Protein AF-A0A4Q3WH49-F1 (afdb_monomer)

Radius of gyration: 26.75 Å; Cα contacts (8 Å, |Δi|>4): 733; chains: 1; bounding box: 96×82×89 Å

Nearest PDB structures (foldseek):
  6w8t-assembly1_A  TM=7.380E-01  e=8.528E-05  Arabidopsis thaliana
  8a53-assembly4_D  TM=7.454E-01  e=1.310E-04  Arabidopsis thaliana
  8a53-assembly3_C  TM=5.610E-01  e=3.399E-05  Arabidopsis thaliana
  8a53-assembly1_A  TM=5.285E-01  e=1.532E-05  Arabidopsis thaliana
  8a53-assembly2_B  TM=5.540E-01  e=3.197E-05  Arabidopsis thaliana

Structure (mmCIF, N/CA/C/O backbone):
data_AF-A0A4Q3WH49-F1
#
_entry.id   AF-A0A4Q3WH49-F1
#
loop_
_atom_site.group_PDB
_atom_site.id
_atom_site.type_symbol
_atom_site.label_atom_id
_atom_site.label_alt_id
_atom_site.label_comp_id
_atom_site.label_asym_id
_atom_site.label_entity_id
_atom_site.label_seq_id
_atom_site.pdbx_PDB_ins_code
_atom_site.Cartn_x
_atom_site.Cartn_y
_atom_site.Cartn_z
_atom_site.occupancy
_atom_site.B_iso_or_equiv
_atom_site.auth_seq_id
_atom_site.auth_comp_id
_atom_site.auth_asym_id
_atom_site.auth_atom_id
_atom_site.pdbx_PDB_model_num
ATOM 1 N N . MET A 1 1 ? -63.422 -54.162 -54.994 1.00 37.25 1 MET A N 1
ATOM 2 C CA . MET A 1 1 ? -62.082 -54.733 -55.246 1.00 37.25 1 MET A CA 1
ATOM 3 C C . MET A 1 1 ? -61.054 -53.820 -54.599 1.00 37.25 1 MET A C 1
ATOM 5 O O . MET A 1 1 ? -60.906 -52.691 -55.039 1.00 37.25 1 MET A O 1
ATOM 9 N N . ARG A 1 2 ? -60.461 -54.251 -53.479 1.00 31.48 2 ARG A N 1
ATOM 10 C CA . ARG A 1 2 ? -59.444 -53.493 -52.734 1.00 31.48 2 ARG A CA 1
ATOM 11 C C . ARG A 1 2 ? -58.084 -53.703 -53.398 1.00 31.48 2 ARG A C 1
ATOM 13 O O . ARG A 1 2 ? -57.677 -54.850 -53.544 1.00 31.48 2 ARG A O 1
ATOM 20 N N . PHE A 1 3 ? -57.390 -52.617 -53.722 1.00 30.56 3 PHE A N 1
ATOM 21 C CA . PHE A 1 3 ? -55.946 -52.615 -53.936 1.00 30.56 3 PHE A CA 1
ATOM 22 C C . PHE A 1 3 ? -55.282 -51.774 -52.846 1.00 30.56 3 PHE A C 1
ATOM 24 O O . PHE A 1 3 ? -55.768 -50.711 -52.467 1.00 30.56 3 PHE A O 1
ATOM 31 N N . ILE A 1 4 ? -54.212 -52.346 -52.310 1.00 36.81 4 ILE A N 1
ATOM 32 C CA . ILE A 1 4 ? -53.360 -51.862 -51.230 1.00 36.81 4 ILE A CA 1
ATOM 33 C C . ILE A 1 4 ? -52.349 -50.877 -51.822 1.00 36.81 4 ILE A C 1
ATOM 35 O O . ILE A 1 4 ? -51.728 -51.201 -52.829 1.00 36.81 4 ILE A O 1
ATOM 39 N N . TYR A 1 5 ? -52.123 -49.739 -51.164 1.00 32.53 5 TYR A N 1
ATOM 40 C CA . TYR A 1 5 ? -50.865 -48.998 -51.272 1.00 32.53 5 TYR A CA 1
ATOM 41 C C . TYR A 1 5 ? -50.427 -48.534 -49.879 1.00 32.53 5 TYR A C 1
ATOM 43 O O . TYR A 1 5 ? -51.139 -47.799 -49.196 1.00 32.53 5 TYR A O 1
ATOM 51 N N . LEU A 1 6 ? -49.261 -49.035 -49.464 1.00 34.38 6 LEU A N 1
ATOM 52 C CA . LEU A 1 6 ? -48.468 -48.562 -48.333 1.00 34.38 6 LEU A CA 1
ATOM 53 C C . LEU A 1 6 ? -47.810 -47.230 -48.716 1.00 34.38 6 LEU A C 1
ATOM 55 O O . LEU A 1 6 ? -47.136 -47.167 -49.743 1.00 34.38 6 LEU A O 1
ATOM 59 N N . SER A 1 7 ? -47.908 -46.229 -47.842 1.00 35.38 7 SER A N 1
ATOM 60 C CA . SER A 1 7 ? -47.072 -45.026 -47.887 1.00 35.38 7 SER A CA 1
ATOM 61 C C . SER A 1 7 ? -46.520 -44.751 -46.490 1.00 35.38 7 SER A C 1
ATOM 63 O O . SER A 1 7 ? -47.275 -44.563 -45.538 1.00 35.38 7 SER A O 1
ATOM 65 N N . CYS A 1 8 ? -45.192 -44.786 -46.381 1.00 32.53 8 CYS A N 1
ATOM 66 C CA . CYS A 1 8 ? -44.411 -44.568 -45.168 1.00 32.53 8 CYS A CA 1
ATOM 67 C C . CYS A 1 8 ? -44.597 -43.155 -44.594 1.00 32.53 8 CYS A C 1
ATOM 69 O O . CYS A 1 8 ? -44.425 -42.165 -45.303 1.00 32.53 8 CYS A O 1
ATOM 71 N N . LEU A 1 9 ? -44.858 -43.074 -43.286 1.00 34.34 9 LEU A N 1
ATOM 72 C CA . LEU A 1 9 ? -44.734 -41.855 -42.489 1.00 34.34 9 LEU A CA 1
ATOM 73 C C . LEU A 1 9 ? -43.268 -41.685 -42.058 1.00 34.34 9 LEU A C 1
ATOM 75 O O . LEU A 1 9 ? -42.746 -42.491 -41.289 1.00 34.34 9 LEU A O 1
ATOM 79 N N . SER A 1 10 ? -42.611 -40.625 -42.519 1.00 36.16 10 SER A N 1
ATOM 80 C CA . SER A 1 10 ? -41.333 -40.158 -41.978 1.00 36.16 10 SER A CA 1
ATOM 81 C C . SER A 1 10 ? -41.588 -39.202 -40.807 1.00 36.16 10 SER A C 1
ATOM 83 O O . SER A 1 10 ? -42.071 -38.089 -41.016 1.00 36.16 10 SER A O 1
ATOM 85 N N . LEU A 1 11 ? -41.257 -39.623 -39.581 1.00 35.38 11 LEU A N 1
ATOM 86 C CA . LEU A 1 11 ? -41.148 -38.731 -38.422 1.00 35.38 11 LEU A CA 1
ATOM 87 C C . LEU A 1 11 ? -39.862 -37.900 -38.538 1.00 35.38 11 LEU A C 1
ATOM 89 O O . LEU A 1 11 ? -38.762 -38.425 -38.383 1.00 35.38 11 LEU A O 1
ATOM 93 N N . SER A 1 12 ? -39.997 -36.593 -38.751 1.00 38.34 12 SER A N 1
ATOM 94 C CA . SER A 1 12 ? -38.924 -35.625 -38.521 1.00 38.34 12 SER A CA 1
ATOM 95 C C . SER A 1 12 ? -38.960 -35.169 -37.059 1.00 38.34 12 SER A C 1
ATOM 97 O O . SER A 1 12 ? -39.775 -34.326 -36.682 1.00 38.34 12 SER A O 1
ATOM 99 N N . LEU A 1 13 ? -38.085 -35.735 -36.226 1.00 39.56 13 LEU A N 1
ATOM 100 C CA . LEU A 1 13 ? -37.791 -35.221 -34.888 1.00 39.56 13 LEU A CA 1
ATOM 101 C C . LEU A 1 13 ? -36.965 -33.936 -35.033 1.00 39.56 13 LEU A C 1
ATOM 103 O O . LEU A 1 13 ? -35.789 -33.978 -35.384 1.00 39.56 13 LEU A O 1
ATOM 107 N N . GLY A 1 14 ? -37.597 -32.789 -34.790 1.00 38.16 14 GLY A N 1
ATOM 108 C CA . GLY A 1 14 ? -36.912 -31.504 -34.705 1.00 38.16 14 GLY A CA 1
ATOM 109 C C . GLY A 1 14 ? -36.043 -31.444 -33.452 1.00 38.16 14 GLY A C 1
ATOM 110 O O . GLY A 1 14 ? -36.550 -31.319 -32.340 1.00 38.16 14 GLY A O 1
ATOM 111 N N . THR A 1 15 ? -34.725 -31.514 -33.622 1.00 43.44 15 THR A N 1
ATOM 112 C CA . THR A 1 15 ? -33.753 -31.208 -32.570 1.00 43.44 15 THR A CA 1
ATOM 113 C C . THR A 1 15 ? -33.652 -29.692 -32.409 1.00 43.44 15 THR A C 1
ATOM 115 O O . THR A 1 15 ? -32.844 -29.034 -33.065 1.00 43.44 15 THR A O 1
ATOM 118 N N . GLY A 1 16 ? -34.496 -29.121 -31.551 1.00 40.31 16 GLY A N 1
ATOM 119 C CA . GLY A 1 16 ? -34.333 -27.752 -31.071 1.00 40.31 16 GLY A CA 1
ATOM 120 C C . GLY A 1 16 ? -33.136 -27.675 -30.127 1.00 40.31 16 GLY A C 1
ATOM 121 O O . GLY A 1 16 ? -33.258 -27.975 -28.942 1.00 40.31 16 GLY A O 1
ATOM 122 N N . ALA A 1 17 ? -31.970 -27.299 -30.648 1.00 41.62 17 ALA A N 1
ATOM 123 C CA . ALA A 1 17 ? -30.814 -26.965 -29.830 1.00 41.62 17 ALA A CA 1
ATOM 124 C C . ALA A 1 17 ? -31.077 -25.627 -29.118 1.00 41.62 17 ALA A C 1
ATOM 126 O O . ALA A 1 17 ? -30.909 -24.555 -29.697 1.00 41.62 17 ALA A O 1
ATOM 127 N N . TYR A 1 18 ? -31.502 -25.686 -27.855 1.00 44.75 18 TYR A N 1
ATOM 128 C CA . TYR A 1 18 ? -31.435 -24.544 -26.948 1.00 44.75 18 TYR A CA 1
ATOM 129 C C . TYR A 1 18 ? -29.959 -24.256 -26.657 1.00 44.75 18 TYR A C 1
ATOM 131 O O . TYR A 1 18 ? -29.352 -24.864 -25.778 1.00 44.75 18 TYR A O 1
ATOM 139 N N . ALA A 1 19 ? -29.366 -23.332 -27.410 1.00 44.91 19 ALA A N 1
ATOM 140 C CA . ALA A 1 19 ? -28.103 -22.728 -27.022 1.00 44.91 19 ALA A CA 1
ATOM 141 C C . ALA A 1 19 ? -28.351 -21.915 -25.742 1.00 44.91 19 ALA A C 1
ATOM 143 O O . ALA A 1 19 ? -28.956 -20.843 -25.781 1.00 44.91 19 ALA A O 1
ATOM 144 N N . GLN A 1 20 ? -27.915 -22.437 -24.593 1.00 42.25 20 GLN A N 1
ATOM 145 C CA . GLN A 1 20 ? -27.771 -21.636 -23.382 1.00 42.25 20 GLN A CA 1
ATOM 146 C C . GLN A 1 20 ? -26.748 -20.543 -23.678 1.00 42.25 20 GLN A C 1
ATOM 148 O O . GLN A 1 20 ? -25.542 -20.777 -23.701 1.00 42.25 20 GLN A O 1
ATOM 153 N N . GLN A 1 21 ? -27.247 -19.338 -23.935 1.00 41.22 21 GLN A N 1
ATOM 154 C CA . GLN A 1 21 ? -26.439 -18.136 -23.984 1.00 41.22 21 GLN A CA 1
ATOM 155 C C . GLN A 1 21 ? -25.942 -17.879 -22.559 1.00 41.22 21 GLN A C 1
ATOM 157 O O . GLN A 1 21 ? -26.623 -17.260 -21.743 1.00 41.22 21 GLN A O 1
ATOM 162 N N . THR A 1 22 ? -24.779 -18.434 -22.222 1.00 46.53 22 THR A N 1
ATOM 163 C CA . THR A 1 22 ? -24.086 -18.121 -20.975 1.00 46.53 22 THR A CA 1
ATOM 164 C C . THR A 1 22 ? -23.782 -16.629 -21.004 1.00 46.53 22 THR A C 1
ATOM 166 O O . THR A 1 22 ? -22.946 -16.184 -21.795 1.00 46.53 22 THR A O 1
ATOM 169 N N . ALA A 1 23 ? -24.506 -15.844 -20.205 1.00 50.69 23 ALA A N 1
ATOM 170 C CA . ALA A 1 23 ? -24.216 -14.430 -20.030 1.00 50.69 23 ALA A CA 1
ATOM 171 C C . ALA A 1 23 ? -22.729 -14.286 -19.683 1.00 50.69 23 ALA A C 1
ATOM 173 O O . ALA A 1 23 ? -22.233 -14.975 -18.788 1.00 50.69 23 ALA A O 1
ATOM 174 N N . ALA A 1 24 ? -22.013 -13.435 -20.421 1.00 53.88 24 ALA A N 1
ATOM 175 C CA . ALA A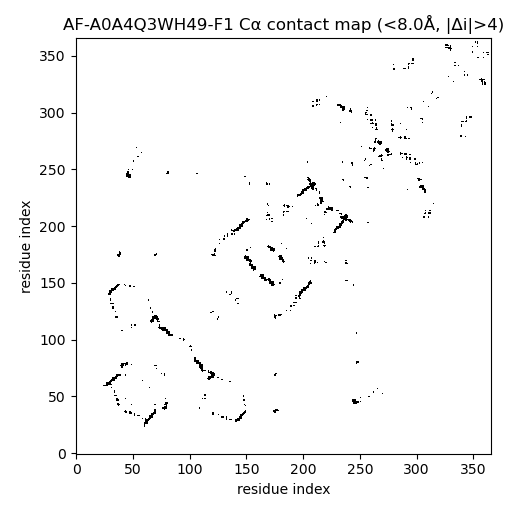 1 24 ? -20.614 -13.160 -20.129 1.00 53.88 24 ALA A CA 1
ATOM 176 C C . ALA A 1 24 ? -20.485 -12.747 -18.650 1.00 53.88 24 ALA A C 1
ATOM 178 O O . ALA A 1 24 ? -21.341 -11.998 -18.163 1.00 53.88 24 ALA A O 1
ATOM 179 N N . PRO A 1 25 ? -19.464 -13.233 -17.921 1.00 57.03 25 PRO A N 1
ATOM 180 C CA . PRO A 1 25 ? -19.312 -12.920 -16.508 1.00 57.03 25 PRO A CA 1
ATOM 181 C C . PRO A 1 25 ? -19.301 -11.400 -16.324 1.00 57.03 25 PRO A C 1
ATOM 183 O O . PRO A 1 25 ? -18.527 -10.683 -16.963 1.00 57.03 25 PRO A O 1
ATOM 186 N N . LYS A 1 26 ? -20.214 -10.901 -15.484 1.00 68.06 26 LYS A N 1
ATOM 187 C CA . LYS A 1 26 ? -20.348 -9.469 -15.211 1.00 68.06 26 LYS A CA 1
ATOM 188 C C . LYS A 1 26 ? -19.049 -8.983 -14.576 1.00 68.06 26 LYS A C 1
ATOM 190 O O . LYS A 1 26 ? -18.684 -9.447 -13.499 1.00 68.06 26 LYS A O 1
ATOM 195 N N . LYS A 1 27 ? -18.364 -8.054 -15.246 1.00 79.25 27 LYS A N 1
ATOM 196 C CA . LYS A 1 27 ? -17.137 -7.455 -14.717 1.00 79.25 27 LYS A CA 1
ATOM 197 C C . LYS A 1 27 ? -17.404 -6.766 -13.376 1.00 79.25 27 LYS A C 1
ATOM 199 O O . LYS A 1 27 ? -18.438 -6.112 -13.209 1.00 79.25 27 LYS A O 1
ATOM 204 N N . LEU A 1 28 ? -16.467 -6.890 -12.441 1.00 83.31 28 LEU A N 1
ATOM 205 C CA . LEU A 1 28 ? -16.486 -6.146 -11.184 1.00 83.31 28 LEU A CA 1
ATOM 206 C C . LEU A 1 28 ? -16.233 -4.658 -11.487 1.00 83.31 28 LEU A C 1
ATOM 208 O O . LEU A 1 28 ? -15.253 -4.363 -12.171 1.00 83.31 28 LEU A O 1
ATOM 212 N N . PRO A 1 29 ? -17.072 -3.720 -11.000 1.00 89.88 29 PRO A N 1
ATOM 213 C CA . PRO A 1 29 ? -16.969 -2.290 -11.301 1.00 89.88 29 PRO A CA 1
ATOM 214 C C . PRO A 1 29 ? -15.819 -1.625 -10.524 1.00 89.88 29 PRO A C 1
ATOM 216 O O . PRO A 1 29 ? -16.035 -0.798 -9.637 1.00 89.88 29 PRO A O 1
ATOM 219 N N . LEU A 1 30 ? -14.596 -2.038 -10.842 1.00 95.75 30 LEU A N 1
ATOM 220 C CA . LEU A 1 30 ? -13.338 -1.598 -10.253 1.00 95.75 30 LEU A CA 1
ATOM 221 C C . LEU A 1 30 ? -12.335 -1.353 -11.383 1.00 95.75 30 LEU A C 1
ATOM 223 O O . LEU A 1 30 ? -12.249 -2.140 -12.324 1.00 95.75 30 LEU A O 1
ATOM 227 N N . ASN A 1 31 ? -11.569 -0.277 -11.284 1.00 97.81 31 ASN A N 1
ATOM 228 C CA . ASN A 1 31 ? -10.396 -0.044 -12.116 1.00 97.81 31 ASN A CA 1
ATOM 229 C C . ASN A 1 31 ? -9.141 -0.273 -11.274 1.00 97.81 31 ASN A C 1
ATOM 231 O O . ASN A 1 31 ? -9.132 0.029 -10.081 1.00 97.81 31 ASN A O 1
ATOM 235 N N . THR A 1 32 ? -8.081 -0.830 -11.849 1.00 98.38 32 THR A N 1
ATOM 236 C CA . THR A 1 32 ? -6.880 -1.167 -11.075 1.00 98.38 32 THR A CA 1
ATOM 237 C C . THR A 1 32 ? -5.600 -0.779 -11.796 1.00 98.38 32 THR A C 1
ATOM 239 O O . THR A 1 32 ? -5.408 -1.104 -12.967 1.00 98.38 32 THR A O 1
ATOM 242 N N . LEU A 1 33 ? -4.691 -0.135 -11.071 1.00 98.81 33 LEU A N 1
ATOM 243 C CA . LEU A 1 33 ? -3.297 0.012 -11.467 1.00 98.81 33 LEU A CA 1
ATOM 244 C C . LEU A 1 33 ? -2.416 -0.702 -10.441 1.00 98.81 33 LEU A C 1
ATOM 246 O O . LEU A 1 33 ? -2.446 -0.362 -9.260 1.00 98.81 33 LEU A O 1
ATOM 250 N N . ILE A 1 34 ? -1.651 -1.690 -10.900 1.00 98.81 34 ILE A N 1
ATOM 251 C CA . ILE A 1 34 ? -0.623 -2.374 -10.112 1.00 98.81 34 ILE A CA 1
ATOM 252 C C . ILE A 1 34 ? 0.729 -1.802 -10.534 1.00 98.81 34 ILE A C 1
ATOM 254 O O . ILE A 1 34 ? 1.094 -1.901 -11.702 1.00 98.81 34 ILE A O 1
ATOM 258 N N . VAL A 1 35 ? 1.467 -1.217 -9.598 1.00 98.81 35 VAL A N 1
ATOM 259 C CA . VAL A 1 35 ? 2.849 -0.769 -9.785 1.00 98.81 35 VAL A CA 1
ATOM 260 C C . VAL A 1 35 ? 3.747 -1.667 -8.950 1.00 98.81 35 VAL A C 1
ATOM 262 O O . VAL A 1 35 ? 3.593 -1.765 -7.730 1.00 98.81 35 VAL A O 1
ATOM 265 N N . SER A 1 36 ? 4.660 -2.372 -9.605 1.00 98.12 36 SER A N 1
ATOM 266 C CA . SER A 1 36 ? 5.488 -3.363 -8.938 1.00 98.12 36 SER A CA 1
ATOM 267 C C . SER A 1 36 ? 6.897 -3.430 -9.508 1.00 98.12 36 SER A C 1
ATOM 269 O O . SER A 1 36 ? 7.134 -3.179 -10.687 1.00 98.12 36 SER A O 1
ATOM 271 N N . GLY A 1 37 ? 7.846 -3.788 -8.656 1.00 96.88 37 GLY A N 1
ATOM 272 C CA . GLY A 1 37 ? 9.220 -4.060 -9.044 1.00 96.88 37 GLY A CA 1
ATOM 273 C C . GLY A 1 37 ? 10.231 -3.393 -8.124 1.00 96.88 37 GLY A C 1
ATOM 274 O O . GLY A 1 37 ? 9.895 -2.583 -7.262 1.00 96.88 37 GLY A O 1
ATOM 275 N N . GLY A 1 38 ? 11.487 -3.778 -8.308 1.00 95.56 38 GLY A N 1
ATOM 276 C CA . GLY A 1 38 ? 12.637 -3.126 -7.694 1.00 95.56 38 GLY A CA 1
ATOM 277 C C . GLY A 1 38 ? 13.282 -2.061 -8.576 1.00 95.56 38 GLY A C 1
ATOM 278 O O . GLY A 1 38 ? 12.963 -1.968 -9.758 1.00 95.56 38 GLY A O 1
ATOM 279 N N . PRO A 1 39 ? 14.250 -1.298 -8.043 1.00 97.19 39 PRO A N 1
ATOM 280 C CA . PRO A 1 39 ? 14.985 -0.310 -8.827 1.00 97.19 39 PRO A CA 1
ATOM 281 C C . PRO A 1 39 ? 15.913 -0.912 -9.891 1.00 97.19 39 PRO A C 1
ATOM 283 O O . PRO A 1 39 ? 16.200 -0.268 -10.898 1.00 97.19 39 PRO A O 1
ATOM 286 N N . ASN A 1 40 ? 16.356 -2.154 -9.705 1.00 97.12 40 ASN A N 1
ATOM 287 C CA . ASN A 1 40 ? 17.236 -2.888 -10.613 1.00 97.12 40 ASN A CA 1
ATOM 288 C C . ASN A 1 40 ? 17.113 -4.406 -10.338 1.00 97.12 40 ASN A C 1
ATOM 290 O O . ASN A 1 40 ? 16.458 -4.777 -9.358 1.00 97.12 40 ASN A O 1
ATOM 294 N N . PRO A 1 41 ? 17.716 -5.300 -11.154 1.00 95.81 41 PRO A N 1
ATOM 295 C CA . PRO A 1 41 ? 17.547 -6.745 -10.987 1.00 95.81 41 PRO A CA 1
ATOM 296 C C . PRO A 1 41 ? 17.885 -7.272 -9.588 1.00 95.81 41 PRO A C 1
ATOM 298 O O . PRO A 1 41 ? 17.161 -8.112 -9.059 1.00 95.81 41 PRO A O 1
ATOM 301 N N . THR A 1 42 ? 18.945 -6.757 -8.955 1.00 92.69 42 THR A N 1
ATOM 302 C CA . THR A 1 42 ? 19.377 -7.175 -7.609 1.00 92.69 42 THR A CA 1
ATOM 303 C C . THR A 1 42 ? 18.276 -6.956 -6.576 1.00 92.69 42 THR A C 1
ATOM 305 O O . THR A 1 42 ? 18.004 -7.834 -5.754 1.00 92.69 42 THR A O 1
ATOM 308 N N . TYR A 1 43 ? 17.593 -5.816 -6.667 1.00 93.88 43 TYR A N 1
ATOM 309 C CA . TYR A 1 43 ? 16.522 -5.423 -5.757 1.00 93.88 43 TYR A CA 1
ATOM 310 C C . TYR A 1 43 ? 15.121 -5.701 -6.309 1.00 93.88 43 TYR A C 1
ATOM 312 O O . TYR A 1 43 ? 14.150 -5.173 -5.789 1.00 93.88 43 TYR A O 1
ATOM 320 N N . ASN A 1 44 ? 14.975 -6.519 -7.347 1.00 96.56 44 ASN A N 1
ATOM 321 C CA . ASN A 1 44 ? 13.670 -6.911 -7.871 1.00 96.56 44 ASN A CA 1
ATOM 322 C C . ASN A 1 44 ? 13.383 -8.368 -7.492 1.00 96.56 44 ASN A C 1
ATOM 324 O O . ASN A 1 44 ? 13.442 -9.274 -8.321 1.00 96.56 44 ASN A O 1
ATOM 328 N N . GLN A 1 45 ? 13.159 -8.603 -6.200 1.00 94.75 45 GLN A N 1
ATOM 329 C CA . GLN A 1 45 ? 13.082 -9.949 -5.644 1.00 94.75 45 GLN A CA 1
ATOM 330 C C . GLN A 1 45 ? 11.801 -10.697 -6.023 1.00 94.75 45 GLN A C 1
ATOM 332 O O . GLN A 1 45 ? 10.752 -10.105 -6.283 1.00 94.75 45 GLN A O 1
ATOM 337 N N . TYR A 1 46 ? 11.876 -12.030 -5.969 1.00 93.88 46 TYR A N 1
ATOM 338 C CA . TYR A 1 46 ? 10.747 -12.933 -6.199 1.00 93.88 46 TYR A CA 1
ATOM 339 C C . TYR A 1 46 ? 9.474 -12.534 -5.428 1.00 93.88 46 TYR A C 1
ATOM 341 O O . TYR A 1 46 ? 8.390 -12.543 -6.016 1.00 93.88 46 TYR A O 1
ATOM 349 N N . ALA A 1 47 ? 9.578 -12.160 -4.147 1.00 91.50 47 ALA A N 1
ATOM 350 C CA . ALA A 1 47 ? 8.413 -11.797 -3.335 1.00 91.50 47 ALA A CA 1
ATOM 351 C C . ALA A 1 47 ? 7.630 -10.596 -3.901 1.00 91.50 47 ALA A C 1
ATOM 353 O O . ALA A 1 47 ? 6.398 -10.596 -3.874 1.00 91.50 47 ALA A O 1
ATOM 354 N N . ILE A 1 48 ? 8.322 -9.625 -4.509 1.00 95.25 48 ILE A N 1
ATOM 355 C CA . ILE A 1 48 ? 7.702 -8.454 -5.148 1.00 95.25 48 ILE A CA 1
ATOM 356 C C . ILE A 1 48 ? 6.849 -8.889 -6.347 1.00 95.25 48 ILE A C 1
ATOM 358 O O . ILE A 1 48 ? 5.684 -8.500 -6.462 1.00 95.25 48 ILE A O 1
ATOM 362 N N . GLU A 1 49 ? 7.390 -9.751 -7.215 1.00 96.56 49 GLU A N 1
ATOM 363 C CA . GLU A 1 49 ? 6.620 -10.315 -8.329 1.00 96.56 49 GLU A CA 1
ATOM 364 C C . GLU A 1 49 ? 5.457 -11.181 -7.822 1.00 96.56 49 GLU A C 1
ATOM 366 O O . GLU A 1 49 ? 4.356 -11.133 -8.372 1.00 96.56 49 GLU A O 1
ATOM 371 N N . SER A 1 50 ? 5.679 -11.957 -6.760 1.00 94.56 50 SER A N 1
ATOM 372 C CA . SER A 1 50 ? 4.643 -12.794 -6.156 1.00 94.56 50 SER A CA 1
ATOM 373 C C . SER A 1 50 ? 3.462 -11.965 -5.650 1.00 94.56 50 SER A C 1
ATOM 375 O O . SER A 1 50 ? 2.310 -12.318 -5.907 1.00 94.56 50 SER A O 1
ATOM 377 N N . ASN A 1 51 ? 3.727 -10.825 -5.009 1.00 95.38 51 ASN A N 1
ATOM 378 C CA . ASN A 1 51 ? 2.698 -9.886 -4.561 1.00 95.38 51 ASN A CA 1
ATOM 379 C C . ASN A 1 51 ? 1.885 -9.328 -5.735 1.00 95.38 51 ASN A C 1
ATOM 381 O O . ASN A 1 51 ? 0.652 -9.366 -5.711 1.00 95.38 51 ASN A O 1
ATOM 385 N N . ALA A 1 52 ? 2.561 -8.893 -6.803 1.00 96.81 52 ALA A N 1
ATOM 386 C CA . ALA A 1 52 ? 1.891 -8.427 -8.015 1.00 96.81 52 ALA A CA 1
ATOM 387 C C . ALA A 1 52 ? 1.032 -9.519 -8.664 1.00 96.81 52 ALA A C 1
ATOM 389 O O . ALA A 1 52 ? -0.107 -9.257 -9.046 1.00 96.81 52 ALA A O 1
ATOM 390 N N . ARG A 1 53 ? 1.542 -10.752 -8.743 1.00 95.94 53 ARG A N 1
ATOM 391 C CA . ARG A 1 53 ? 0.811 -11.907 -9.282 1.00 95.94 53 ARG A CA 1
ATOM 392 C C . ARG A 1 53 ? -0.418 -12.245 -8.441 1.00 95.94 53 ARG A C 1
ATOM 394 O O . ARG A 1 53 ? -1.463 -12.580 -8.994 1.00 95.94 53 ARG A O 1
ATOM 401 N N . TYR A 1 54 ? -0.320 -12.144 -7.119 1.00 95.31 54 TYR A N 1
ATOM 402 C CA . TYR A 1 54 ? -1.456 -12.396 -6.241 1.00 95.31 54 TYR A CA 1
ATOM 403 C C . TYR A 1 54 ? -2.572 -11.361 -6.445 1.00 95.31 54 TYR A C 1
ATOM 405 O O . TYR A 1 54 ? -3.718 -11.738 -6.690 1.00 95.31 54 TYR A O 1
ATOM 413 N N . VAL A 1 55 ? -2.243 -10.066 -6.439 1.00 95.94 55 VAL A N 1
ATOM 414 C CA . VAL A 1 55 ? -3.239 -9.003 -6.668 1.00 95.94 55 VAL A CA 1
ATOM 415 C C . VAL A 1 55 ? -3.768 -9.022 -8.105 1.00 95.94 55 VAL A C 1
ATOM 417 O O . VAL A 1 55 ? -4.953 -8.767 -8.330 1.00 95.94 55 VAL A O 1
ATOM 420 N N . GLU A 1 56 ? -2.947 -9.402 -9.087 1.00 95.62 56 GLU A N 1
ATOM 421 C CA . GLU A 1 56 ? -3.408 -9.685 -10.449 1.00 95.62 56 GLU A CA 1
ATOM 422 C C . GLU A 1 56 ? -4.504 -10.756 -10.435 1.00 95.62 56 GLU A C 1
ATOM 424 O O . GLU A 1 56 ? -5.593 -10.509 -10.949 1.00 95.62 56 GLU A O 1
ATOM 429 N N . LYS A 1 57 ? -4.283 -11.900 -9.783 1.00 94.56 57 LYS A N 1
ATOM 430 C CA . LYS A 1 57 ? -5.278 -12.980 -9.716 1.00 94.56 57 LYS A CA 1
ATOM 431 C C . LYS A 1 57 ? -6.598 -12.519 -9.088 1.00 94.56 57 LYS A C 1
ATOM 433 O O . LYS A 1 57 ? -7.667 -12.848 -9.596 1.00 94.56 57 LYS A O 1
ATOM 438 N N . LEU A 1 58 ? -6.532 -11.725 -8.019 1.00 93.62 58 LEU A N 1
ATOM 439 C CA . LEU A 1 58 ? -7.716 -11.199 -7.323 1.00 93.6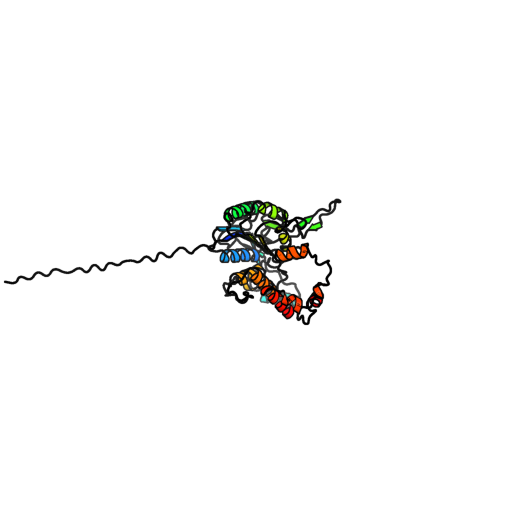2 58 LEU A CA 1
ATOM 440 C C . LEU A 1 58 ? -8.488 -10.150 -8.129 1.00 93.62 58 LEU A C 1
ATOM 442 O O . LEU A 1 58 ? -9.673 -9.930 -7.894 1.00 93.62 58 LEU A O 1
ATOM 446 N N . THR A 1 59 ? -7.823 -9.502 -9.081 1.00 94.00 59 THR A N 1
ATOM 447 C CA . THR A 1 59 ? -8.411 -8.459 -9.930 1.00 94.00 59 THR A CA 1
ATOM 448 C C . THR A 1 59 ? -8.744 -8.978 -11.326 1.00 94.00 59 THR A C 1
ATOM 450 O O . THR A 1 59 ? -8.959 -8.199 -12.255 1.00 94.00 59 THR A O 1
ATOM 453 N N . GLN A 1 60 ? -8.811 -10.298 -11.506 1.00 90.62 60 GLN A N 1
ATOM 454 C CA . GLN A 1 60 ? -9.346 -10.878 -12.731 1.00 90.62 60 GLN A CA 1
ATOM 455 C C . GLN A 1 60 ? -10.835 -10.533 -12.855 1.00 90.62 60 GLN A C 1
ATOM 457 O O . GLN A 1 60 ? -11.614 -10.678 -11.917 1.00 90.62 60 GLN A O 1
ATOM 462 N N . GLY A 1 61 ? -11.238 -10.038 -14.026 1.00 90.12 61 GLY A N 1
ATOM 463 C CA . GLY A 1 61 ? -12.629 -9.663 -14.287 1.00 90.12 61 GLY A CA 1
ATOM 464 C C . GLY A 1 61 ? -13.044 -8.282 -13.771 1.00 90.12 61 GLY A C 1
ATOM 465 O O . GLY A 1 61 ? -14.232 -7.977 -13.807 1.00 90.12 61 GLY A O 1
ATOM 466 N N . VAL A 1 62 ? -12.117 -7.426 -13.330 1.00 95.00 62 VAL A N 1
ATOM 467 C CA . VAL A 1 62 ? -12.415 -6.003 -13.077 1.00 95.00 62 VAL A CA 1
ATOM 468 C C . VAL A 1 62 ? -12.688 -5.240 -14.389 1.00 95.00 62 VAL A C 1
ATOM 470 O O . VAL A 1 62 ? -12.424 -5.751 -15.483 1.00 95.00 62 VAL A O 1
ATOM 473 N N . THR A 1 63 ? -13.237 -4.024 -14.311 1.00 95.50 63 THR A N 1
ATOM 474 C CA . THR A 1 63 ? -13.570 -3.186 -15.479 1.00 95.50 63 THR A CA 1
ATOM 475 C C . THR A 1 63 ? -12.351 -2.961 -16.368 1.00 95.50 63 THR A C 1
ATOM 477 O O . THR A 1 63 ? -12.390 -3.295 -17.561 1.00 95.50 63 THR A O 1
ATOM 480 N N . ALA A 1 64 ? -11.275 -2.444 -15.770 1.00 96.19 64 ALA A N 1
ATOM 481 C CA . ALA A 1 64 ? -10.009 -2.153 -16.424 1.00 96.19 64 ALA A CA 1
ATOM 482 C C . ALA A 1 64 ? -8.835 -2.396 -15.467 1.00 96.19 64 ALA A C 1
ATOM 484 O O . ALA A 1 64 ? -8.923 -2.103 -14.274 1.00 96.19 64 ALA A O 1
ATOM 485 N N . ARG A 1 65 ? -7.717 -2.907 -15.991 1.00 97.62 65 ARG A N 1
ATOM 486 C CA . ARG A 1 65 ? -6.503 -3.158 -15.211 1.00 97.62 65 ARG A CA 1
ATOM 487 C C . ARG A 1 65 ? -5.249 -2.903 -16.034 1.00 97.62 65 ARG A C 1
ATOM 489 O O . ARG A 1 65 ? -5.204 -3.332 -17.184 1.00 97.62 65 ARG A O 1
ATOM 496 N N . ARG A 1 66 ? -4.237 -2.289 -15.417 1.00 98.50 66 ARG A N 1
ATOM 497 C CA . ARG A 1 66 ? -2.859 -2.246 -15.925 1.00 98.50 66 ARG A CA 1
ATOM 498 C C . ARG A 1 66 ? -1.851 -2.674 -14.862 1.00 98.50 66 ARG A C 1
ATOM 500 O O . ARG A 1 66 ? -2.074 -2.444 -13.672 1.00 98.50 66 ARG A O 1
ATOM 507 N N . ILE A 1 67 ? -0.754 -3.283 -15.301 1.00 98.69 67 ILE A N 1
ATOM 508 C CA . ILE A 1 67 ? 0.372 -3.727 -14.479 1.00 98.69 67 ILE A CA 1
ATOM 509 C C . ILE A 1 67 ? 1.652 -3.096 -15.016 1.00 98.69 67 ILE A C 1
ATOM 511 O O . ILE A 1 67 ? 2.090 -3.410 -16.121 1.00 98.69 67 ILE A O 1
ATOM 515 N N . LEU A 1 68 ? 2.267 -2.229 -14.221 1.00 98.88 68 LEU A N 1
ATOM 516 C CA . LEU A 1 68 ? 3.614 -1.734 -14.460 1.00 98.88 68 LEU A CA 1
ATOM 517 C C . LEU A 1 68 ? 4.591 -2.597 -13.677 1.00 98.88 68 LEU A C 1
ATOM 519 O O . LEU A 1 68 ? 4.449 -2.718 -12.459 1.00 98.88 68 LEU A O 1
ATOM 523 N N . PHE A 1 69 ? 5.555 -3.202 -14.368 1.00 98.69 69 PHE A N 1
ATOM 524 C CA . PHE A 1 69 ? 6.490 -4.128 -13.737 1.00 98.69 69 PHE A CA 1
ATOM 525 C C . PHE A 1 69 ? 7.913 -3.961 -14.250 1.00 98.69 69 PHE A C 1
ATOM 527 O O . PHE A 1 69 ? 8.142 -4.125 -15.446 1.00 98.69 69 PHE A O 1
ATOM 534 N N . ALA A 1 70 ? 8.860 -3.701 -13.343 1.00 98.12 70 ALA A N 1
ATOM 535 C CA . ALA A 1 70 ? 10.298 -3.659 -13.631 1.00 98.12 70 ALA A CA 1
ATOM 536 C C . ALA A 1 70 ? 10.629 -2.881 -14.929 1.00 98.12 70 ALA A C 1
ATOM 538 O O . ALA A 1 70 ? 10.196 -1.739 -15.094 1.00 98.12 70 ALA A O 1
ATOM 539 N N . ASP A 1 71 ? 11.357 -3.499 -15.863 1.00 98.00 71 ASP A N 1
ATOM 540 C CA . ASP A 1 71 ? 11.730 -2.929 -17.165 1.00 98.00 71 ASP A CA 1
ATOM 541 C C . ASP A 1 71 ? 10.593 -2.910 -18.200 1.00 98.00 71 ASP A C 1
ATOM 543 O O . ASP A 1 71 ? 10.785 -2.449 -19.323 1.00 98.00 71 ASP A O 1
ATOM 547 N N . GLY A 1 72 ? 9.409 -3.400 -17.839 1.00 98.06 72 GLY A N 1
ATOM 548 C CA . GLY A 1 72 ? 8.238 -3.445 -18.705 1.00 98.06 72 GLY A CA 1
ATOM 549 C C . GLY A 1 72 ? 8.207 -4.637 -19.652 1.00 98.06 72 GLY A C 1
ATOM 550 O O . GLY A 1 72 ? 7.337 -4.680 -20.522 1.00 98.06 72 GLY A O 1
ATOM 551 N N . THR A 1 73 ? 9.117 -5.607 -19.508 1.00 95.06 73 THR A N 1
ATOM 552 C CA . THR A 1 73 ? 9.182 -6.771 -20.397 1.00 95.06 73 THR A CA 1
ATOM 553 C C . THR A 1 73 ? 9.011 -8.086 -19.643 1.00 95.06 73 THR A C 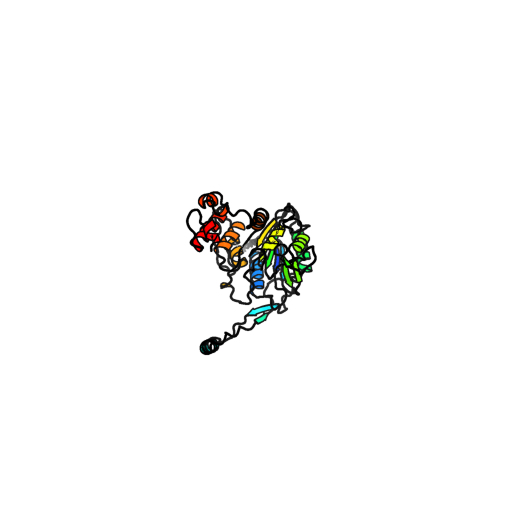1
ATOM 555 O O . THR A 1 73 ? 9.359 -8.233 -18.474 1.00 95.06 73 THR A O 1
ATOM 558 N N . LYS A 1 74 ? 8.474 -9.092 -20.340 1.00 95.38 74 LYS A N 1
ATOM 559 C CA . LYS A 1 74 ? 8.355 -10.458 -19.805 1.00 95.38 74 LYS A CA 1
ATOM 560 C C . LYS A 1 74 ? 9.600 -11.307 -20.039 1.00 95.38 74 LYS A C 1
ATOM 562 O O . LYS A 1 74 ? 9.674 -12.402 -19.498 1.00 95.38 74 LYS A O 1
ATOM 567 N N . THR A 1 75 ? 10.527 -10.855 -20.880 1.00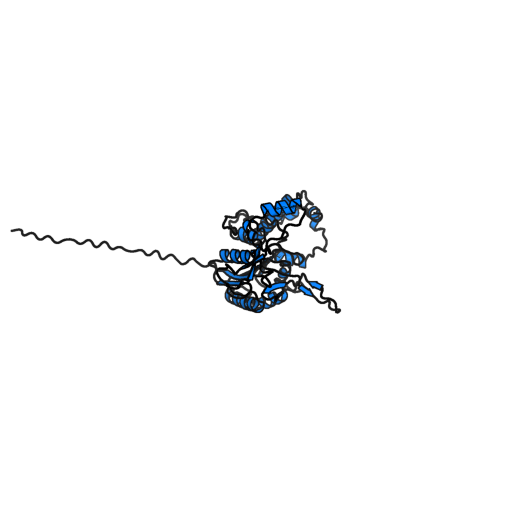 95.31 75 THR A N 1
ATOM 568 C CA . THR A 1 75 ? 11.644 -11.667 -21.387 1.00 95.31 75 THR A CA 1
ATOM 569 C C . THR A 1 75 ? 12.967 -11.356 -20.707 1.00 95.31 75 THR A C 1
ATOM 571 O O . THR A 1 75 ? 13.811 -12.245 -20.612 1.00 95.31 75 THR A O 1
ATOM 574 N N . SER A 1 76 ? 13.165 -10.125 -20.232 1.00 95.62 76 SER A N 1
ATOM 575 C CA . SER A 1 76 ? 14.399 -9.757 -19.544 1.00 95.62 76 SER A CA 1
ATOM 576 C C . SER A 1 76 ? 14.515 -10.479 -18.200 1.00 95.62 76 SER A C 1
ATOM 578 O O . SER A 1 76 ? 13.534 -10.538 -17.453 1.00 95.62 76 SER A O 1
ATOM 580 N N . PRO A 1 77 ? 15.701 -11.002 -17.842 1.00 96.38 77 PRO A N 1
ATOM 581 C CA . PRO A 1 77 ? 15.923 -11.647 -16.558 1.00 96.38 77 PRO A CA 1
ATOM 582 C C . PRO A 1 77 ? 16.082 -10.597 -15.454 1.00 96.38 77 PRO A C 1
ATOM 584 O O . PRO A 1 77 ? 17.190 -10.278 -15.033 1.00 96.38 77 PRO A O 1
ATOM 587 N N . THR A 1 78 ? 14.968 -10.019 -15.011 1.00 96.38 78 THR A N 1
ATOM 588 C CA . THR A 1 78 ? 14.966 -8.916 -14.043 1.00 96.38 78 THR A CA 1
ATOM 589 C C . THR A 1 78 ? 14.682 -9.359 -12.620 1.00 96.38 78 THR A C 1
ATOM 591 O O . THR A 1 78 ? 14.795 -8.523 -11.738 1.00 96.38 78 THR A O 1
ATOM 594 N N . ILE A 1 79 ? 14.304 -10.613 -12.359 1.00 96.12 79 ILE A N 1
ATOM 595 C CA . ILE A 1 79 ? 13.844 -11.033 -11.027 1.00 96.12 79 ILE A CA 1
ATOM 596 C C . ILE A 1 79 ? 14.927 -11.803 -10.294 1.00 96.12 79 ILE A C 1
ATOM 598 O O . ILE A 1 79 ? 15.355 -12.845 -10.791 1.00 96.12 79 ILE A O 1
ATOM 602 N N . SER A 1 80 ? 15.310 -11.340 -9.103 1.00 94.38 80 SER A N 1
ATOM 603 C CA . SER A 1 80 ? 16.275 -12.029 -8.247 1.00 94.38 80 SER A CA 1
ATOM 604 C C . SER A 1 80 ? 15.627 -13.151 -7.436 1.00 94.38 80 SER A C 1
ATOM 606 O O . SER A 1 80 ? 14.651 -12.964 -6.700 1.00 94.38 80 SER A O 1
ATOM 608 N N . VAL A 1 81 ? 16.200 -14.343 -7.576 1.00 91.38 81 VAL A N 1
ATOM 609 C CA . VAL A 1 81 ? 15.714 -15.592 -6.993 1.00 91.38 81 VAL A CA 1
ATOM 610 C C . VAL A 1 81 ? 16.856 -16.290 -6.274 1.00 91.38 81 VAL A C 1
ATOM 612 O O . VAL A 1 81 ? 17.925 -16.476 -6.852 1.00 91.38 81 VAL A O 1
ATOM 615 N N . VAL A 1 82 ? 16.620 -16.716 -5.036 1.00 85.50 82 VAL A N 1
ATOM 616 C CA . VAL A 1 82 ? 17.513 -17.650 -4.348 1.00 85.50 82 VAL A CA 1
ATOM 617 C C . VAL A 1 82 ? 17.367 -19.015 -5.010 1.00 85.50 82 VAL A C 1
ATOM 619 O O . VAL A 1 82 ? 16.267 -19.568 -5.058 1.00 85.50 82 VAL A O 1
ATOM 622 N N . LYS A 1 83 ? 18.463 -19.556 -5.544 1.00 78.62 83 LYS A N 1
ATOM 623 C CA . LYS A 1 83 ? 18.513 -20.934 -6.029 1.00 78.62 83 LYS A CA 1
ATOM 624 C C . LYS A 1 83 ? 19.015 -21.811 -4.879 1.00 78.62 83 LYS A C 1
ATOM 626 O O . LYS A 1 83 ? 20.191 -21.682 -4.547 1.00 78.62 83 LYS A O 1
ATOM 631 N N . PRO A 1 84 ? 18.183 -22.703 -4.310 1.00 62.88 84 PRO A N 1
ATOM 632 C CA . PRO A 1 84 ? 18.656 -23.647 -3.306 1.00 62.88 84 PRO A CA 1
ATOM 633 C C . PRO A 1 84 ? 19.807 -24.457 -3.903 1.00 62.88 84 PRO A C 1
ATOM 635 O O . PRO A 1 84 ? 19.661 -25.018 -5.000 1.00 62.88 84 PRO A O 1
ATOM 638 N N . ALA A 1 85 ? 20.965 -24.472 -3.245 1.00 56.88 85 ALA A N 1
ATOM 639 C CA . ALA A 1 85 ? 22.056 -25.327 -3.696 1.00 56.88 85 ALA A CA 1
ATOM 640 C C . ALA A 1 85 ? 21.636 -26.807 -3.550 1.00 56.88 85 ALA A C 1
ATOM 642 O O . ALA A 1 85 ? 21.112 -27.177 -2.497 1.00 56.88 85 ALA A O 1
ATOM 643 N N . PRO A 1 86 ? 21.817 -27.661 -4.578 1.00 50.94 86 PRO A N 1
ATOM 644 C CA . PRO A 1 86 ? 21.631 -29.097 -4.403 1.00 50.94 86 PRO A CA 1
ATOM 645 C C . PRO A 1 86 ? 22.642 -29.613 -3.364 1.00 50.94 86 PRO A C 1
ATOM 647 O O . PRO A 1 86 ? 23.815 -29.254 -3.424 1.00 50.94 86 PRO A O 1
ATOM 650 N N . ASP A 1 87 ? 22.159 -30.423 -2.420 1.00 55.28 87 ASP A N 1
ATOM 651 C CA . ASP A 1 87 ? 22.931 -31.157 -1.405 1.00 55.28 87 ASP A CA 1
ATOM 652 C C . ASP A 1 87 ? 23.724 -30.303 -0.398 1.00 55.28 87 ASP A C 1
ATOM 654 O O . ASP A 1 87 ? 24.936 -30.439 -0.230 1.00 55.28 87 ASP A O 1
ATOM 658 N N . GLN A 1 88 ? 23.021 -29.450 0.356 1.00 54.97 88 GLN A N 1
ATOM 659 C CA . GLN A 1 88 ? 23.619 -28.755 1.499 1.00 54.97 88 GLN A CA 1
ATOM 660 C C . GLN A 1 88 ? 23.804 -29.629 2.748 1.00 54.97 88 GLN A C 1
ATOM 662 O O . GLN A 1 88 ? 24.464 -29.164 3.668 1.00 54.97 88 GLN A O 1
ATOM 667 N N . ASP A 1 89 ? 23.298 -30.862 2.834 1.00 60.53 89 ASP A N 1
ATOM 668 C CA . ASP A 1 89 ? 23.371 -31.628 4.091 1.00 60.53 89 ASP A CA 1
ATOM 669 C C . ASP A 1 89 ? 24.823 -31.909 4.523 1.00 60.53 89 ASP A C 1
ATOM 671 O O . ASP A 1 89 ? 25.202 -31.611 5.657 1.00 60.53 89 ASP A O 1
ATOM 675 N N . GLU A 1 90 ? 25.685 -32.378 3.616 1.00 60.84 90 GLU A N 1
ATOM 676 C CA . GLU A 1 90 ? 27.088 -32.675 3.946 1.00 60.84 90 GLU A CA 1
ATOM 677 C C . GLU A 1 90 ? 27.910 -31.403 4.195 1.00 60.84 90 GLU A C 1
ATOM 679 O O . GLU A 1 90 ? 28.695 -31.338 5.143 1.00 60.84 90 GLU A O 1
ATOM 684 N N . GLN A 1 91 ? 27.700 -30.357 3.391 1.00 64.12 91 GLN A N 1
ATOM 685 C CA . GLN A 1 91 ? 28.436 -29.099 3.518 1.00 64.12 91 GLN A CA 1
ATOM 686 C C . GLN A 1 91 ? 27.953 -28.256 4.707 1.00 64.12 91 GLN A C 1
ATOM 688 O O . GLN A 1 91 ? 28.753 -27.556 5.324 1.00 64.12 91 GLN A O 1
ATOM 693 N N . THR A 1 92 ? 26.681 -28.373 5.094 1.00 64.44 92 THR A N 1
ATOM 694 C CA . THR A 1 92 ? 26.119 -27.776 6.316 1.00 64.44 92 THR A CA 1
ATOM 695 C C . THR A 1 92 ? 26.658 -28.479 7.549 1.00 64.44 92 THR A C 1
ATOM 697 O O . THR A 1 92 ? 27.095 -27.799 8.476 1.00 64.44 92 THR A O 1
ATOM 700 N N . VAL A 1 93 ? 26.711 -29.817 7.555 1.00 66.44 93 VAL A N 1
ATOM 701 C CA . VAL A 1 93 ? 27.349 -30.580 8.641 1.00 66.44 93 VAL A CA 1
ATOM 702 C C . VAL A 1 93 ? 28.839 -30.241 8.737 1.00 66.44 93 VAL A C 1
ATOM 704 O O . VAL A 1 93 ? 29.344 -30.024 9.837 1.00 66.44 93 VAL A O 1
ATOM 707 N N . PHE A 1 94 ? 29.539 -30.124 7.606 1.00 70.88 94 PHE A N 1
ATOM 708 C CA . PHE A 1 94 ? 30.956 -29.756 7.569 1.00 70.88 94 PHE A CA 1
ATOM 709 C C . PHE A 1 94 ? 31.205 -28.317 8.046 1.00 70.88 94 PHE A C 1
ATOM 711 O O . PHE A 1 94 ? 32.084 -28.088 8.876 1.00 70.88 94 PHE A O 1
ATOM 718 N N . ASN A 1 95 ? 30.401 -27.349 7.596 1.00 71.75 95 ASN A N 1
ATOM 719 C CA . ASN A 1 95 ? 30.480 -25.960 8.054 1.00 71.75 95 ASN A CA 1
ATOM 720 C C . ASN A 1 95 ? 30.136 -25.842 9.543 1.00 71.75 95 ASN A C 1
ATOM 722 O O . ASN A 1 95 ? 30.826 -25.133 10.272 1.00 71.75 95 ASN A O 1
ATOM 726 N N . TRP A 1 96 ? 29.136 -26.587 10.020 1.00 71.25 96 TRP A N 1
ATOM 727 C CA . TRP A 1 96 ? 28.804 -26.674 11.440 1.00 71.25 96 TRP A CA 1
ATOM 728 C C . TRP A 1 96 ? 29.964 -27.263 12.260 1.00 71.25 96 TRP A C 1
ATOM 730 O O . TRP A 1 96 ? 30.359 -26.672 13.268 1.00 71.25 96 TRP A O 1
ATOM 740 N N . LEU A 1 97 ? 30.577 -28.360 11.794 1.00 77.12 97 LEU A N 1
ATOM 741 C CA . LEU A 1 97 ? 31.733 -28.998 12.437 1.00 77.12 97 LEU A CA 1
ATOM 742 C C . LEU A 1 97 ? 32.952 -28.062 12.491 1.00 77.12 97 LEU A C 1
ATOM 744 O O . LEU A 1 97 ? 33.651 -28.010 13.503 1.00 77.12 97 LEU A O 1
ATOM 748 N N . LEU A 1 98 ? 33.189 -27.294 11.424 1.00 82.62 98 LEU A N 1
ATOM 749 C CA . LEU A 1 98 ? 34.298 -26.341 11.317 1.00 82.62 98 LEU A CA 1
ATOM 750 C C . LEU A 1 98 ? 33.974 -24.931 11.832 1.00 82.62 98 LEU A C 1
ATOM 752 O O . LEU A 1 98 ? 34.822 -24.042 11.724 1.00 82.62 98 LEU A O 1
ATOM 756 N N . ARG A 1 99 ? 32.772 -24.705 12.382 1.00 75.19 99 ARG A N 1
ATOM 757 C CA . ARG A 1 99 ? 32.265 -23.378 12.788 1.00 75.19 99 ARG A CA 1
ATOM 758 C C . ARG A 1 99 ? 32.394 -22.311 11.688 1.00 75.19 99 ARG A C 1
ATOM 760 O O . ARG A 1 99 ? 32.614 -21.136 11.980 1.00 75.19 99 ARG A O 1
ATOM 767 N N . GLN A 1 100 ? 32.283 -22.724 10.431 1.00 69.50 100 GLN A N 1
ATOM 768 C CA . GLN A 1 100 ? 32.253 -21.828 9.280 1.00 69.50 100 GLN A CA 1
ATOM 769 C C . GLN A 1 100 ? 30.838 -21.258 9.118 1.00 69.50 100 GLN A C 1
ATOM 771 O O . GLN A 1 100 ? 29.860 -21.972 9.368 1.00 69.50 100 GLN A O 1
ATOM 776 N N . PRO A 1 101 ? 30.695 -19.988 8.703 1.00 57.88 101 PRO A N 1
ATOM 777 C CA . PRO A 1 101 ? 29.387 -19.450 8.365 1.00 57.88 101 PRO A CA 1
ATOM 778 C C . PRO A 1 101 ? 28.783 -20.251 7.196 1.00 57.88 101 PRO A C 1
ATOM 780 O O . PRO A 1 101 ? 29.528 -20.691 6.315 1.00 57.88 101 PRO A O 1
ATOM 783 N N . PRO A 1 102 ? 27.452 -20.439 7.155 1.00 61.47 102 PRO A N 1
ATOM 784 C CA . PRO A 1 102 ? 26.797 -21.045 6.003 1.00 61.47 102 PRO A CA 1
ATOM 785 C C . PRO A 1 102 ? 27.147 -20.268 4.733 1.00 61.47 102 PRO A C 1
ATOM 787 O O . PRO A 1 102 ? 27.154 -19.035 4.738 1.00 61.47 102 PRO A O 1
ATOM 790 N N . VAL A 1 103 ? 27.423 -20.982 3.642 1.00 63.09 103 VAL A N 1
ATOM 791 C CA . VAL A 1 103 ? 27.555 -20.349 2.328 1.00 63.09 103 VAL A CA 1
ATOM 792 C C . VAL A 1 103 ? 26.159 -19.870 1.920 1.00 63.09 103 VAL A C 1
ATOM 794 O O . VAL A 1 103 ? 25.245 -20.694 1.891 1.00 63.09 103 VAL A O 1
ATOM 797 N N . PRO A 1 104 ? 25.952 -18.570 1.633 1.00 66.00 104 PRO A N 1
ATOM 798 C CA . PRO A 1 104 ? 24.655 -18.091 1.179 1.00 66.00 104 PRO A CA 1
ATOM 799 C C . PRO A 1 104 ? 24.272 -18.779 -0.128 1.00 66.00 104 PRO A C 1
ATOM 801 O O . PRO A 1 104 ? 25.111 -18.924 -1.021 1.00 66.00 104 PRO A O 1
ATOM 804 N N . ASP A 1 105 ? 23.005 -19.162 -0.259 1.00 72.81 105 ASP A N 1
ATOM 805 C CA . ASP A 1 105 ? 22.506 -19.691 -1.521 1.00 72.81 105 ASP A CA 1
ATOM 806 C C . ASP A 1 105 ? 22.715 -18.674 -2.661 1.00 72.81 105 ASP A C 1
ATOM 808 O O . ASP A 1 105 ? 22.496 -17.468 -2.477 1.00 72.81 105 ASP A O 1
ATOM 812 N N . PRO A 1 106 ? 23.126 -19.129 -3.857 1.00 81.56 106 PRO A N 1
ATOM 813 C CA . PRO A 1 106 ? 23.378 -18.239 -4.978 1.00 81.56 106 PRO A CA 1
ATOM 814 C C . PRO A 1 106 ? 22.089 -17.556 -5.452 1.00 81.56 106 PRO A C 1
ATOM 816 O O . PRO A 1 106 ? 21.046 -18.190 -5.633 1.00 81.56 106 PRO A O 1
ATOM 819 N N . ILE A 1 107 ? 22.186 -16.254 -5.729 1.00 87.44 107 ILE A N 1
ATOM 820 C CA . ILE A 1 107 ? 21.120 -15.489 -6.381 1.00 87.44 107 ILE A CA 1
ATOM 821 C C . ILE A 1 107 ? 21.265 -15.635 -7.895 1.00 87.44 107 ILE A C 1
ATOM 823 O O . ILE A 1 107 ? 22.320 -15.352 -8.464 1.00 87.44 107 ILE A O 1
ATOM 827 N N . VAL A 1 108 ? 20.185 -16.045 -8.553 1.00 92.44 108 VAL A N 1
ATOM 828 C CA . VAL A 1 108 ? 20.063 -16.076 -10.013 1.00 92.44 108 VAL A CA 1
ATOM 829 C C . VAL A 1 108 ? 18.967 -15.123 -10.466 1.00 92.44 108 VAL A C 1
ATOM 831 O O . VAL A 1 108 ? 18.030 -14.836 -9.721 1.00 92.44 108 VAL A O 1
ATOM 834 N N . PHE A 1 109 ? 19.069 -14.656 -11.708 1.00 94.94 109 PHE A N 1
ATOM 835 C CA . PHE A 1 109 ? 18.051 -13.808 -12.311 1.00 94.94 109 PHE A CA 1
ATOM 836 C C . PHE A 1 109 ? 17.208 -14.591 -13.309 1.00 94.94 109 PHE A C 1
ATOM 838 O O . PHE A 1 109 ? 17.743 -15.341 -14.129 1.00 94.94 109 PHE A O 1
ATOM 845 N N . ARG A 1 110 ? 15.889 -14.402 -13.263 1.00 95.69 110 ARG A N 1
ATOM 846 C CA . ARG A 1 110 ? 14.959 -14.980 -14.240 1.00 95.69 110 ARG A CA 1
ATOM 847 C C . ARG A 1 110 ? 13.988 -13.947 -14.785 1.00 95.69 110 ARG A C 1
ATOM 849 O O . ARG A 1 110 ? 13.794 -12.880 -14.206 1.00 95.69 110 ARG A O 1
ATOM 856 N N . ALA A 1 111 ? 13.368 -14.303 -15.901 1.00 97.50 111 ALA A N 1
ATOM 857 C CA . ALA A 1 111 ? 12.313 -13.515 -16.509 1.00 97.50 111 ALA A CA 1
ATOM 858 C C . ALA A 1 111 ? 10.995 -13.614 -15.722 1.00 97.50 111 ALA A C 1
ATOM 860 O O . ALA A 1 111 ? 10.818 -14.518 -14.891 1.00 97.50 111 ALA A O 1
ATOM 861 N N . SER A 1 112 ? 10.077 -12.675 -15.968 1.00 96.88 112 SER A N 1
ATOM 862 C CA . SER A 1 112 ? 8.799 -12.620 -15.257 1.00 96.88 112 SER A CA 1
ATOM 863 C C . SER A 1 112 ? 7.808 -13.691 -15.709 1.00 96.88 112 SER A C 1
ATOM 865 O O . SER A 1 112 ? 7.683 -14.020 -16.885 1.00 96.88 112 SER A O 1
ATOM 867 N N . THR A 1 113 ? 7.065 -14.204 -14.734 1.00 95.75 113 THR A N 1
ATOM 868 C CA . THR A 1 113 ? 5.933 -15.122 -14.884 1.00 95.75 113 THR A CA 1
ATOM 869 C C . THR A 1 113 ? 4.582 -14.409 -14.829 1.00 95.75 113 THR A C 1
ATOM 871 O O . THR A 1 113 ? 3.547 -15.068 -14.935 1.00 95.75 113 THR A O 1
ATOM 874 N N . LEU A 1 114 ? 4.555 -13.077 -14.679 1.00 96.38 114 LEU A N 1
ATOM 875 C CA . LEU A 1 114 ? 3.309 -12.316 -14.725 1.00 96.38 114 LEU A CA 1
ATOM 876 C C . LEU A 1 114 ? 2.588 -12.557 -16.063 1.00 96.38 114 LEU A C 1
ATOM 878 O O . LEU A 1 114 ? 3.222 -12.544 -17.126 1.00 96.38 114 LEU A O 1
ATOM 882 N N . PRO A 1 115 ? 1.261 -12.774 -16.055 1.00 93.88 115 PRO A N 1
ATOM 883 C CA . PRO A 1 115 ? 0.528 -13.054 -17.285 1.00 93.88 115 PRO A CA 1
ATOM 884 C C . PRO A 1 115 ? 0.562 -11.856 -18.241 1.00 93.88 115 PRO A C 1
ATOM 886 O O . PRO A 1 115 ? 0.740 -12.052 -19.445 1.00 93.88 115 PRO A O 1
ATOM 889 N N . GLN A 1 116 ? 0.506 -10.636 -17.700 1.00 94.38 116 GLN A N 1
ATOM 890 C CA . GLN A 1 116 ? 0.527 -9.372 -18.433 1.00 94.38 116 GLN A CA 1
ATOM 891 C C . GLN A 1 116 ? 1.501 -8.372 -17.790 1.00 94.38 116 GLN A C 1
ATOM 893 O O . GLN A 1 116 ? 1.632 -8.339 -16.567 1.00 94.38 116 GLN A O 1
ATOM 898 N N . ILE A 1 117 ? 2.152 -7.559 -18.625 1.00 98.19 117 ILE A N 1
ATOM 899 C CA . ILE A 1 117 ? 2.923 -6.372 -18.236 1.00 98.19 117 ILE A CA 1
ATOM 900 C C . ILE A 1 117 ? 2.571 -5.291 -19.260 1.00 98.19 117 ILE A C 1
ATOM 902 O O . ILE A 1 117 ? 2.768 -5.489 -20.457 1.00 98.19 117 ILE A O 1
ATOM 906 N N . ASP A 1 118 ? 1.998 -4.188 -18.789 1.00 98.38 118 ASP A N 1
ATOM 907 C CA . ASP A 1 118 ? 1.461 -3.098 -19.613 1.00 98.38 118 ASP A CA 1
ATOM 908 C C . ASP A 1 118 ? 2.471 -1.954 -19.805 1.00 98.38 118 ASP A C 1
ATOM 910 O O . ASP A 1 118 ? 2.270 -1.077 -20.644 1.00 98.38 118 ASP A O 1
ATOM 914 N N . GLY A 1 119 ? 3.562 -1.954 -19.037 1.00 98.44 119 GLY A N 1
ATOM 915 C CA . GLY A 1 119 ? 4.648 -0.992 -19.171 1.00 98.44 119 GLY A CA 1
ATOM 916 C C . GLY A 1 119 ? 5.709 -1.131 -18.079 1.00 98.44 119 GLY A C 1
ATOM 917 O O . GLY A 1 119 ? 5.549 -1.927 -17.147 1.00 98.44 119 GLY A O 1
ATOM 918 N N . PRO A 1 120 ? 6.802 -0.358 -18.175 1.00 98.69 120 PRO A N 1
ATOM 919 C CA . PRO A 1 120 ? 7.841 -0.349 -17.158 1.00 98.69 120 PRO A CA 1
ATOM 920 C C . PRO A 1 120 ? 7.363 0.362 -15.891 1.00 98.69 120 PRO A C 1
ATOM 922 O O . PRO A 1 120 ? 6.524 1.265 -15.945 1.00 98.69 120 PRO A O 1
ATOM 925 N N . ALA A 1 121 ? 7.930 -0.007 -14.747 1.00 98.56 121 ALA A N 1
ATOM 926 C CA . ALA A 1 121 ? 7.710 0.664 -13.468 1.00 98.56 121 ALA A CA 1
ATOM 927 C C . ALA A 1 121 ? 8.663 1.864 -13.307 1.00 98.56 121 ALA A C 1
ATOM 929 O O . ALA A 1 121 ? 9.421 1.931 -12.347 1.00 98.56 121 ALA A O 1
ATOM 930 N N . THR A 1 122 ? 8.660 2.794 -14.267 1.00 98.75 122 THR A N 1
ATOM 931 C CA . THR A 1 122 ? 9.438 4.050 -14.239 1.00 98.75 122 THR A CA 1
ATOM 932 C C . THR A 1 122 ? 8.567 5.229 -13.809 1.00 98.75 122 THR A C 1
ATOM 934 O O . THR A 1 122 ? 7.339 5.149 -13.878 1.00 98.75 122 THR A O 1
ATOM 937 N N . LYS A 1 123 ? 9.176 6.355 -13.405 1.00 98.69 123 LYS A N 1
ATOM 938 C CA . LYS A 1 123 ? 8.440 7.555 -12.959 1.00 98.69 123 LYS A CA 1
ATOM 939 C C . LYS A 1 123 ? 7.462 8.041 -14.023 1.00 98.69 123 LYS A C 1
ATOM 941 O O . LYS A 1 123 ? 6.300 8.297 -13.728 1.00 98.69 123 LYS A O 1
ATOM 946 N N . GLU A 1 124 ? 7.930 8.133 -15.263 1.00 98.56 124 GLU A N 1
ATOM 947 C CA . GLU A 1 124 ? 7.107 8.561 -16.392 1.00 98.56 124 GLU A CA 1
ATOM 948 C C . GLU A 1 124 ? 5.892 7.645 -16.587 1.00 98.56 124 GLU A C 1
ATOM 950 O O . GLU A 1 124 ? 4.757 8.121 -16.634 1.00 98.56 124 GLU A O 1
ATOM 955 N N . SER A 1 125 ? 6.119 6.330 -16.632 1.00 98.69 125 SER A N 1
ATOM 956 C CA . SER A 1 125 ? 5.060 5.344 -16.836 1.00 98.69 125 SER A CA 1
ATOM 957 C C . SER A 1 125 ? 4.054 5.347 -15.684 1.00 98.69 125 SER A C 1
ATOM 959 O O . SER A 1 125 ? 2.846 5.314 -15.923 1.00 98.69 125 SER A O 1
ATOM 961 N N . VAL A 1 126 ? 4.513 5.466 -14.434 1.00 98.81 126 VAL A N 1
ATOM 962 C CA . VAL A 1 126 ? 3.629 5.583 -13.263 1.00 98.81 126 VAL A CA 1
ATOM 963 C C . VAL A 1 126 ? 2.739 6.819 -13.375 1.00 98.81 126 VAL A C 1
ATOM 965 O O . VAL A 1 126 ? 1.518 6.689 -13.292 1.00 98.81 126 VAL A O 1
ATOM 968 N N . THR A 1 127 ? 3.309 7.995 -13.641 1.00 98.69 127 THR A N 1
ATOM 969 C CA . THR A 1 127 ? 2.541 9.242 -13.783 1.00 98.69 127 THR A CA 1
ATOM 970 C C . THR A 1 127 ? 1.523 9.158 -14.922 1.00 98.69 127 THR A C 1
ATOM 972 O O . THR A 1 127 ? 0.353 9.502 -14.739 1.00 98.69 127 THR A O 1
ATOM 975 N N . GLN A 1 128 ? 1.926 8.635 -16.085 1.00 98.62 128 GLN A N 1
ATOM 976 C CA . GLN A 1 128 ? 1.025 8.436 -17.226 1.00 98.62 128 GLN A CA 1
ATOM 977 C C . GLN A 1 128 ? -0.128 7.484 -16.887 1.00 98.62 128 GLN A C 1
ATOM 979 O O . GLN A 1 128 ? -1.278 7.737 -17.251 1.00 98.62 128 GLN A O 1
ATOM 984 N N . ASN A 1 129 ? 0.154 6.395 -16.169 1.00 98.75 129 ASN A N 1
ATOM 985 C CA . ASN A 1 129 ? -0.859 5.398 -15.843 1.00 98.75 129 ASN A CA 1
ATOM 986 C C . ASN A 1 129 ? -1.767 5.810 -14.679 1.00 98.75 129 ASN A C 1
ATOM 988 O O . ASN A 1 129 ? -2.925 5.395 -14.664 1.00 98.75 129 ASN A O 1
ATOM 992 N N . ILE A 1 130 ? -1.314 6.673 -13.763 1.00 98.69 130 ILE A N 1
ATOM 993 C CA . ILE A 1 130 ? -2.206 7.355 -12.812 1.00 98.69 130 ILE A CA 1
ATOM 994 C C . ILE A 1 130 ? -3.205 8.233 -13.579 1.00 98.69 130 ILE A C 1
ATOM 996 O O . ILE A 1 130 ? -4.404 8.173 -13.304 1.00 98.69 130 ILE A O 1
ATOM 1000 N N . GLY A 1 131 ? -2.745 8.969 -14.598 1.00 98.25 131 GLY A N 1
ATOM 1001 C CA . GLY A 1 131 ? -3.623 9.726 -15.497 1.00 98.25 131 GLY A CA 1
ATOM 1002 C C . GLY A 1 131 ? -4.623 8.833 -16.239 1.00 98.25 131 GLY A C 1
ATOM 1003 O O . GLY A 1 131 ? -5.821 9.109 -16.245 1.00 98.25 131 GLY A O 1
ATOM 1004 N N . TRP A 1 132 ? -4.164 7.709 -16.798 1.00 98.25 132 TRP A N 1
ATOM 1005 C CA . TRP A 1 132 ? -5.054 6.713 -17.409 1.00 98.25 132 TRP A CA 1
ATOM 1006 C C . TRP A 1 132 ? -6.098 6.176 -16.418 1.00 98.25 132 TRP A C 1
ATOM 1008 O O . TRP A 1 132 ? -7.270 6.052 -16.776 1.00 98.25 132 TRP A O 1
ATOM 1018 N N . LEU A 1 133 ? -5.698 5.879 -15.178 1.00 98.19 133 LEU A N 1
ATOM 1019 C CA . LEU A 1 133 ? -6.600 5.365 -14.150 1.00 98.19 133 LEU A CA 1
ATOM 1020 C C . LEU A 1 133 ? -7.651 6.413 -13.752 1.00 98.19 133 LEU A C 1
ATOM 1022 O O . LEU A 1 133 ? -8.817 6.063 -13.581 1.00 98.19 133 LEU A O 1
ATOM 1026 N N . ALA A 1 134 ? -7.264 7.688 -13.663 1.00 97.25 134 ALA A N 1
ATOM 1027 C CA . ALA A 1 134 ? -8.180 8.801 -13.413 1.00 97.25 134 ALA A CA 1
ATOM 1028 C C . ALA A 1 134 ? -9.235 8.940 -14.527 1.00 97.25 134 ALA A C 1
ATOM 1030 O O . ALA A 1 134 ? -10.409 9.181 -14.242 1.00 97.25 134 ALA A O 1
ATOM 1031 N N . GLU A 1 135 ? -8.848 8.715 -15.786 1.00 97.06 135 GLU A N 1
ATOM 1032 C CA . GLU A 1 135 ? -9.786 8.669 -16.913 1.00 97.06 135 GLU A CA 1
ATOM 1033 C C . GLU A 1 135 ? -10.786 7.512 -16.788 1.00 97.06 135 GLU A C 1
ATOM 1035 O O . GLU A 1 135 ? -11.975 7.707 -17.044 1.00 97.06 135 GLU A O 1
ATOM 1040 N N . GLN A 1 136 ? -10.341 6.333 -16.331 1.00 96.44 136 GLN A N 1
ATOM 1041 C CA . GLN A 1 136 ? -11.251 5.209 -16.068 1.00 96.44 136 GLN A CA 1
ATOM 1042 C C . GLN A 1 136 ? -12.167 5.474 -14.866 1.00 96.44 136 GLN A C 1
ATOM 1044 O O . GLN A 1 136 ? -13.297 5.000 -14.834 1.00 96.44 136 GLN A O 1
ATOM 1049 N N . ALA A 1 137 ? -11.701 6.240 -13.878 1.00 95.75 137 ALA A N 1
ATOM 1050 C CA . ALA A 1 137 ? -12.453 6.539 -12.662 1.00 95.75 137 ALA A CA 1
ATOM 1051 C C . ALA A 1 137 ? -13.669 7.453 -12.906 1.00 95.75 137 ALA A C 1
ATOM 1053 O O . ALA A 1 137 ? -14.574 7.493 -12.073 1.00 95.75 137 ALA A O 1
ATOM 1054 N N . LYS A 1 138 ? -13.722 8.175 -14.037 1.00 93.12 138 LYS A N 1
ATOM 1055 C CA . LYS A 1 138 ? -14.814 9.106 -14.371 1.00 93.12 138 LYS A CA 1
ATOM 1056 C C . LYS A 1 138 ? -16.199 8.473 -14.188 1.00 93.12 138 LYS A C 1
ATOM 1058 O O . LYS A 1 138 ? -16.397 7.274 -14.360 1.00 93.12 138 LYS A O 1
ATOM 1063 N N . ASN A 1 139 ? -17.185 9.316 -13.879 1.00 91.44 139 ASN A N 1
ATOM 1064 C CA . ASN A 1 139 ? -18.557 8.913 -13.541 1.00 91.44 139 ASN A CA 1
ATOM 1065 C C . ASN A 1 139 ? -18.672 8.104 -12.233 1.00 91.44 139 ASN A C 1
ATOM 1067 O O . ASN A 1 139 ? -19.573 7.279 -12.095 1.00 91.44 139 ASN A O 1
ATOM 1071 N N . GLY A 1 140 ? -17.777 8.340 -11.267 1.00 92.38 140 GLY A N 1
ATOM 1072 C CA . GLY A 1 140 ? -17.866 7.743 -9.931 1.00 92.38 140 GLY A CA 1
ATOM 1073 C C . GLY A 1 140 ? -17.409 6.285 -9.867 1.00 92.38 140 GLY A C 1
ATOM 1074 O O . GLY A 1 140 ? -17.761 5.573 -8.924 1.00 92.38 140 GLY A O 1
ATOM 1075 N N . GLN A 1 141 ? -16.652 5.813 -10.863 1.00 94.75 141 GLN A N 1
ATOM 1076 C CA . GLN A 1 141 ? -16.105 4.462 -10.844 1.00 94.75 141 GLN A CA 1
ATOM 1077 C C . GLN A 1 141 ? -15.016 4.340 -9.774 1.00 94.75 141 GLN A C 1
ATOM 1079 O O . GLN A 1 141 ? -14.223 5.251 -9.547 1.00 94.75 141 GLN A O 1
ATOM 1084 N N . LYS A 1 142 ? -14.992 3.188 -9.102 1.00 96.56 142 LYS A N 1
ATOM 1085 C CA . LYS A 1 142 ? -14.049 2.901 -8.019 1.00 96.56 142 LYS A CA 1
ATOM 1086 C C . LYS A 1 142 ? -12.705 2.498 -8.605 1.00 96.56 142 LYS A C 1
ATOM 1088 O O . LYS A 1 142 ? -12.669 1.717 -9.559 1.00 96.56 142 LYS A O 1
ATOM 1093 N N . SER A 1 143 ? -11.623 2.944 -7.982 1.00 98.19 143 SER A N 1
ATOM 1094 C CA . SER A 1 143 ? -10.271 2.591 -8.407 1.00 98.19 143 SER A CA 1
ATOM 1095 C C . SER A 1 143 ? -9.403 2.103 -7.253 1.00 98.19 143 SER A C 1
ATOM 1097 O O . SER A 1 143 ? -9.489 2.610 -6.135 1.00 98.19 143 SER A O 1
ATOM 1099 N N . LEU A 1 144 ? -8.541 1.137 -7.560 1.00 98.31 144 LEU A N 1
ATOM 1100 C CA . LEU A 1 144 ? -7.466 0.646 -6.706 1.00 98.31 144 LEU A CA 1
ATOM 1101 C C . LEU A 1 144 ? -6.121 0.996 -7.344 1.00 98.31 144 LEU A C 1
ATOM 1103 O O . LEU A 1 144 ? -5.846 0.612 -8.483 1.00 98.31 144 LEU A O 1
ATOM 1107 N N . LEU A 1 145 ? -5.275 1.679 -6.588 1.00 98.62 145 LEU A N 1
ATOM 1108 C CA . LEU A 1 145 ? -3.877 1.905 -6.916 1.00 98.62 145 LEU A CA 1
ATOM 1109 C C . LEU A 1 145 ? -3.019 1.102 -5.935 1.00 98.62 145 LEU A C 1
ATOM 1111 O O . LEU A 1 145 ? -2.971 1.415 -4.748 1.00 98.62 145 LEU A O 1
ATOM 1115 N N . TYR A 1 146 ? -2.380 0.044 -6.423 1.00 98.75 146 TYR A N 1
ATOM 1116 C CA . TYR A 1 146 ? -1.604 -0.883 -5.605 1.00 98.75 146 TYR A CA 1
ATOM 1117 C C . TYR A 1 146 ? -0.115 -0.787 -5.934 1.00 98.75 146 TYR A C 1
ATOM 1119 O O . TYR A 1 146 ? 0.270 -0.942 -7.090 1.00 98.75 146 TYR A O 1
ATOM 1127 N N . PHE A 1 147 ? 0.712 -0.576 -4.913 1.00 98.62 147 PHE A N 1
ATOM 1128 C CA . PHE A 1 147 ? 2.167 -0.558 -5.001 1.00 98.62 147 PHE A CA 1
ATOM 1129 C C . PHE A 1 147 ? 2.770 -1.694 -4.177 1.00 98.62 147 PHE A C 1
ATOM 1131 O O . PHE A 1 147 ? 2.438 -1.853 -3.002 1.00 98.62 147 PHE A O 1
ATOM 1138 N N . THR A 1 148 ? 3.720 -2.432 -4.749 1.00 97.38 148 THR A N 1
ATOM 1139 C CA . THR A 1 148 ? 4.541 -3.396 -3.996 1.00 97.38 148 THR A CA 1
ATOM 1140 C C . THR A 1 148 ? 5.972 -3.405 -4.505 1.00 97.38 148 THR A C 1
ATOM 1142 O O . THR A 1 148 ? 6.198 -3.515 -5.708 1.00 97.38 148 THR A O 1
ATOM 1145 N N . GLY A 1 149 ? 6.946 -3.213 -3.623 1.00 96.69 149 GLY A N 1
ATOM 1146 C CA . GLY A 1 149 ? 8.344 -3.065 -4.018 1.00 96.69 149 GLY A CA 1
ATOM 1147 C C . GLY A 1 149 ? 9.194 -2.492 -2.895 1.00 96.69 149 GLY A C 1
ATOM 1148 O O . GLY A 1 149 ? 8.922 -2.727 -1.721 1.00 96.69 149 GLY A O 1
ATOM 1149 N N . HIS A 1 150 ? 10.208 -1.713 -3.262 1.00 97.12 150 HIS A N 1
ATOM 1150 C CA . HIS A 1 150 ? 11.074 -1.025 -2.304 1.00 97.12 150 HIS A CA 1
ATOM 1151 C C . HIS A 1 150 ? 10.670 0.425 -2.106 1.00 97.12 150 HIS A C 1
ATOM 1153 O O . HIS A 1 150 ? 10.014 1.041 -2.945 1.00 97.12 150 HIS A O 1
ATOM 1159 N N . GLY A 1 151 ? 11.202 1.004 -1.045 1.00 96.69 151 GLY A N 1
ATOM 1160 C CA . GLY A 1 151 ? 11.256 2.443 -0.905 1.00 96.69 151 GLY A CA 1
ATOM 1161 C C . GLY A 1 151 ? 12.147 2.858 0.236 1.00 96.69 151 GLY A C 1
ATOM 1162 O O . GLY A 1 151 ? 12.892 2.066 0.825 1.00 96.69 151 GLY A O 1
ATOM 1163 N N . SER A 1 152 ? 12.198 4.162 0.424 1.00 96.12 152 SER A N 1
ATOM 1164 C CA . SER A 1 152 ? 13.253 4.815 1.180 1.00 96.12 152 SER A CA 1
ATOM 1165 C C . SER A 1 152 ? 12.711 6.078 1.827 1.00 96.12 152 SER A C 1
ATOM 1167 O O . SER A 1 152 ? 11.696 6.637 1.400 1.00 96.12 152 SER A O 1
ATOM 1169 N N . LEU A 1 153 ? 13.399 6.533 2.871 1.00 96.06 153 LEU A N 1
ATOM 1170 C CA . LEU A 1 153 ? 13.148 7.859 3.418 1.00 96.06 153 LEU A CA 1
ATOM 1171 C C . LEU A 1 153 ? 13.370 8.904 2.324 1.00 96.06 153 LEU A C 1
ATOM 1173 O O . LEU A 1 153 ? 14.253 8.759 1.473 1.00 96.06 153 LEU A O 1
ATOM 1177 N N . GLY A 1 154 ? 12.558 9.955 2.360 1.00 94.69 154 GLY A N 1
ATOM 1178 C CA . GLY A 1 154 ? 12.809 11.139 1.562 1.00 94.69 154 GLY A CA 1
ATOM 1179 C C . GLY A 1 154 ? 14.055 11.862 2.056 1.00 94.69 154 GLY A C 1
ATOM 1180 O O . GLY A 1 154 ? 14.691 11.471 3.039 1.00 94.69 154 GLY A O 1
ATOM 1181 N N . SER A 1 155 ? 14.378 12.965 1.394 1.00 92.44 155 SER A N 1
ATOM 1182 C CA . SER A 1 155 ? 15.435 13.851 1.852 1.00 92.44 155 SER A CA 1
ATOM 1183 C C . SER A 1 155 ? 14.976 15.300 1.816 1.00 92.44 155 SER A C 1
ATOM 1185 O O . SER A 1 155 ? 14.388 15.742 0.827 1.00 92.44 155 SER A O 1
ATOM 1187 N N . LYS A 1 156 ? 15.252 16.035 2.894 1.00 89.75 156 LYS A N 1
ATOM 1188 C CA . LYS A 1 156 ? 14.982 17.470 3.015 1.00 89.75 156 LYS A CA 1
ATOM 1189 C C . LYS A 1 156 ? 16.274 18.215 3.325 1.00 89.75 156 LYS A C 1
ATOM 1191 O O . LYS A 1 156 ? 17.106 17.736 4.090 1.00 89.75 156 LYS A O 1
ATOM 1196 N N . VAL A 1 157 ? 16.444 19.390 2.729 1.00 83.88 157 VAL A N 1
ATOM 1197 C CA . VAL A 1 157 ? 17.565 20.285 3.038 1.00 83.88 157 VAL A CA 1
ATOM 1198 C C . VAL A 1 157 ? 17.059 21.341 4.022 1.00 83.88 157 VAL A C 1
ATOM 1200 O O . VAL A 1 157 ? 16.054 21.986 3.716 1.00 83.88 157 VAL A O 1
ATOM 1203 N N . PRO A 1 158 ? 17.701 21.525 5.190 1.00 82.00 158 PRO A N 1
ATOM 1204 C CA . PRO A 1 158 ? 17.315 22.572 6.132 1.00 82.00 158 PRO A CA 1
ATOM 1205 C C . PRO A 1 158 ? 17.368 23.970 5.495 1.00 82.00 158 PRO A C 1
ATOM 1207 O O . PRO A 1 158 ? 18.279 24.264 4.720 1.00 82.00 158 PRO A O 1
ATOM 1210 N N . GLU A 1 159 ? 16.432 24.853 5.864 1.00 74.06 159 GLU A N 1
ATOM 1211 C CA . GLU A 1 159 ? 16.327 26.218 5.310 1.00 74.06 159 GLU A CA 1
ATOM 1212 C C . GLU A 1 159 ? 17.602 27.053 5.499 1.00 74.06 159 GLU A C 1
ATOM 1214 O O . GLU A 1 159 ? 17.943 27.874 4.653 1.00 74.06 159 GLU A O 1
ATOM 1219 N N . ALA A 1 160 ? 18.348 26.807 6.578 1.00 80.88 160 ALA A N 1
ATOM 1220 C CA . ALA A 1 160 ? 19.607 27.489 6.877 1.00 80.88 160 ALA A CA 1
ATOM 1221 C C . ALA A 1 160 ? 20.789 27.056 5.978 1.00 80.88 160 ALA A C 1
ATOM 1223 O O . ALA A 1 160 ? 21.906 27.540 6.164 1.00 80.88 160 ALA A O 1
ATOM 1224 N N . GLY A 1 161 ? 20.567 26.145 5.024 1.00 77.12 161 GLY A N 1
ATOM 1225 C CA . GLY A 1 161 ? 21.628 25.426 4.325 1.00 77.12 161 GLY A CA 1
ATOM 1226 C C . GLY A 1 161 ? 22.233 24.342 5.224 1.00 77.12 161 GLY A C 1
ATOM 1227 O O . GLY A 1 161 ? 22.472 24.546 6.411 1.00 77.12 161 GLY A O 1
ATOM 1228 N N . GLY A 1 162 ? 22.458 23.143 4.686 1.00 80.81 162 GLY A N 1
ATOM 1229 C CA . GLY A 1 162 ? 22.937 22.019 5.490 1.00 80.81 162 GLY A CA 1
ATOM 1230 C C . GLY A 1 162 ? 23.042 20.716 4.711 1.00 80.81 162 GLY A C 1
ATOM 1231 O O . GLY A 1 162 ? 22.736 20.658 3.519 1.00 80.81 162 GLY A O 1
ATOM 1232 N N . LYS A 1 163 ? 23.493 19.657 5.393 1.00 86.94 163 LYS A N 1
ATOM 1233 C CA . LYS A 1 163 ? 23.468 18.307 4.821 1.00 86.94 163 LYS A CA 1
ATOM 1234 C C . LYS A 1 163 ? 22.010 17.857 4.667 1.00 86.94 163 LYS A C 1
ATOM 1236 O O . LYS A 1 163 ? 21.212 18.160 5.550 1.00 86.94 163 LYS A O 1
ATOM 1241 N N . PRO A 1 164 ? 21.665 17.141 3.585 1.00 88.56 164 PRO A N 1
ATOM 1242 C CA . PRO A 1 164 ? 20.338 16.565 3.454 1.00 88.56 164 PRO A CA 1
ATOM 1243 C C . PRO A 1 164 ? 20.037 15.631 4.632 1.00 88.56 164 PRO A C 1
ATOM 1245 O O . PRO A 1 164 ? 20.859 14.783 4.988 1.00 88.56 164 PRO A O 1
ATOM 1248 N N . GLU A 1 165 ? 18.865 15.800 5.231 1.00 91.38 165 GLU A N 1
ATOM 1249 C CA . GLU A 1 165 ? 18.377 15.000 6.352 1.00 91.38 165 GLU A CA 1
ATOM 1250 C C . GLU A 1 165 ? 17.283 14.037 5.879 1.00 91.38 165 GLU A C 1
ATOM 1252 O O . GLU A 1 165 ? 16.581 14.349 4.909 1.00 91.38 165 GLU A O 1
ATOM 1257 N N . PRO A 1 166 ? 17.104 12.879 6.541 1.00 92.62 166 PRO A N 1
ATOM 1258 C CA . PRO A 1 166 ? 15.998 11.985 6.234 1.00 92.62 166 PRO A CA 1
ATOM 1259 C C . PRO A 1 166 ? 14.639 12.653 6.473 1.00 92.62 166 PRO A C 1
ATOM 1261 O O . PRO A 1 166 ? 14.432 13.351 7.469 1.00 92.62 166 PRO A O 1
ATOM 1264 N N . ASP A 1 167 ? 13.698 12.404 5.568 1.00 94.94 167 ASP A N 1
ATOM 1265 C CA . ASP A 1 167 ? 12.336 12.927 5.634 1.00 94.94 167 ASP A CA 1
ATOM 1266 C C . ASP A 1 167 ? 11.310 11.784 5.598 1.00 94.94 167 ASP A C 1
ATOM 1268 O O . ASP A 1 167 ? 11.078 11.175 4.550 1.00 94.94 167 ASP A O 1
ATOM 1272 N N . SER A 1 168 ? 10.690 11.491 6.748 1.00 94.50 168 SER A N 1
ATOM 1273 C CA . SER A 1 168 ? 9.611 10.496 6.858 1.00 94.50 168 SER A CA 1
ATOM 1274 C C . SER A 1 168 ? 8.258 11.003 6.352 1.00 94.50 168 SER A C 1
ATOM 1276 O O . SER A 1 168 ? 7.335 10.208 6.180 1.00 94.50 168 SER A O 1
ATOM 1278 N N . GLN A 1 169 ? 8.123 12.307 6.085 1.00 94.56 169 GLN A N 1
ATOM 1279 C CA . GLN A 1 169 ? 6.875 12.912 5.610 1.00 94.56 169 GLN A CA 1
ATOM 1280 C C . GLN A 1 169 ? 6.778 12.933 4.082 1.00 94.56 169 GLN A C 1
ATOM 1282 O O . GLN A 1 169 ? 5.676 12.981 3.538 1.00 94.56 169 GLN A O 1
ATOM 1287 N N . ASN A 1 170 ? 7.918 12.872 3.388 1.00 97.25 170 ASN A N 1
ATOM 1288 C CA . ASN A 1 170 ? 8.002 12.809 1.930 1.00 97.25 170 ASN A CA 1
ATOM 1289 C C . ASN A 1 170 ? 8.836 11.603 1.463 1.00 97.25 170 ASN A C 1
ATOM 1291 O O . ASN A 1 170 ? 9.759 11.733 0.658 1.00 97.25 170 ASN A O 1
ATOM 1295 N N . THR A 1 171 ? 8.511 10.425 1.997 1.00 97.81 171 THR A N 1
ATOM 1296 C CA . THR A 1 171 ? 9.107 9.134 1.619 1.00 97.81 171 THR A CA 1
ATOM 1297 C C . THR A 1 171 ? 8.981 8.854 0.124 1.00 97.81 171 THR A C 1
ATOM 1299 O O . THR A 1 171 ? 8.137 9.435 -0.562 1.00 97.81 171 THR A O 1
ATOM 1302 N N . VAL A 1 172 ? 9.781 7.919 -0.385 1.00 98.31 172 VAL A N 1
ATOM 1303 C CA . VAL A 1 172 ? 9.788 7.572 -1.808 1.00 98.31 172 VAL A CA 1
ATOM 1304 C C . VAL A 1 172 ? 9.533 6.087 -2.038 1.00 98.31 172 VAL A C 1
ATOM 1306 O O . VAL A 1 172 ? 9.984 5.247 -1.262 1.00 98.31 172 VAL A O 1
ATOM 1309 N N . TYR A 1 173 ? 8.830 5.768 -3.124 1.00 98.56 173 TYR A N 1
ATOM 1310 C CA . TYR A 1 173 ? 8.779 4.425 -3.700 1.00 98.56 173 TYR A CA 1
ATOM 1311 C C . TYR A 1 173 ? 9.900 4.303 -4.738 1.00 98.56 173 TYR A C 1
ATOM 1313 O O . TYR A 1 173 ? 10.024 5.172 -5.607 1.00 98.56 173 TYR A O 1
ATOM 1321 N N . ASN A 1 174 ? 10.704 3.242 -4.665 1.00 98.44 174 ASN A N 1
ATOM 1322 C CA . ASN A 1 174 ? 11.840 3.026 -5.562 1.00 98.44 174 ASN A CA 1
ATOM 1323 C C . ASN A 1 174 ? 11.369 2.345 -6.852 1.00 98.44 174 ASN A C 1
ATOM 1325 O O . ASN A 1 174 ? 10.824 1.244 -6.832 1.00 98.44 174 ASN A O 1
ATOM 1329 N N . LEU A 1 175 ? 11.590 3.021 -7.972 1.00 98.75 175 LEU A N 1
ATOM 1330 C CA . LEU A 1 175 ? 11.138 2.662 -9.311 1.00 98.75 175 LEU A CA 1
ATOM 1331 C C . LEU A 1 175 ? 12.296 2.126 -10.152 1.00 98.75 175 LEU A C 1
ATOM 1333 O O . LEU A 1 175 ? 13.464 2.387 -9.868 1.00 98.75 175 LEU A O 1
ATOM 1337 N N . TRP A 1 176 ? 11.961 1.405 -11.219 1.00 98.62 176 TRP A N 1
ATOM 1338 C CA . TRP A 1 176 ? 12.929 0.794 -12.123 1.00 98.62 176 TRP A CA 1
ATOM 1339 C C . TRP A 1 176 ? 13.937 1.805 -12.686 1.00 98.62 176 TRP A C 1
ATOM 1341 O O . TRP A 1 176 ? 13.603 2.964 -12.946 1.00 98.62 176 TRP A O 1
ATOM 1351 N N . SER A 1 177 ? 15.154 1.322 -12.951 1.00 97.69 177 SER A N 1
ATOM 1352 C CA . SER A 1 177 ? 16.309 2.124 -13.377 1.00 97.69 177 SER A CA 1
ATOM 1353 C C . SER A 1 177 ? 16.711 3.171 -12.336 1.00 97.69 177 SER A C 1
ATOM 1355 O O . SER A 1 177 ? 16.968 4.322 -12.684 1.00 97.69 177 SER A O 1
ATOM 1357 N N . ASP A 1 178 ? 16.705 2.759 -11.063 1.00 97.81 178 ASP A N 1
ATOM 1358 C CA . ASP A 1 178 ? 17.071 3.567 -9.888 1.00 97.81 178 ASP A CA 1
ATOM 1359 C C . ASP A 1 178 ? 16.330 4.920 -9.802 1.00 97.81 178 ASP A C 1
ATOM 1361 O O . ASP A 1 178 ? 16.794 5.886 -9.192 1.00 97.81 178 ASP A O 1
ATOM 1365 N N . GLN A 1 179 ? 15.144 4.988 -10.411 1.00 98.38 179 GLN A N 1
ATOM 1366 C CA . GLN A 1 179 ? 14.230 6.112 -10.271 1.00 98.38 179 GLN A CA 1
ATOM 1367 C C . GLN A 1 179 ? 13.479 5.997 -8.942 1.00 98.38 179 GLN A C 1
ATOM 1369 O O . GLN A 1 179 ? 13.529 4.993 -8.236 1.00 98.38 179 GLN A O 1
ATOM 1374 N N . ASN A 1 180 ? 12.726 7.027 -8.592 1.00 97.88 180 ASN A N 1
ATOM 1375 C CA . ASN A 1 180 ? 11.829 6.994 -7.446 1.00 97.88 180 ASN A CA 1
ATOM 1376 C C . ASN A 1 180 ? 10.642 7.924 -7.681 1.00 97.88 180 ASN A C 1
ATOM 1378 O O . ASN A 1 180 ? 10.717 8.779 -8.558 1.00 97.88 180 ASN A O 1
ATOM 1382 N N . ILE A 1 181 ? 9.556 7.755 -6.935 1.00 98.62 181 ILE A N 1
ATOM 1383 C CA . ILE A 1 181 ? 8.458 8.724 -6.870 1.00 98.62 181 ILE A CA 1
ATOM 1384 C C . ILE A 1 181 ? 8.138 9.009 -5.405 1.00 98.62 181 ILE A C 1
ATOM 1386 O O . ILE A 1 181 ? 7.924 8.091 -4.612 1.00 98.62 181 ILE A O 1
ATOM 1390 N N . SER A 1 182 ? 8.165 10.284 -5.036 1.00 98.62 182 SER A N 1
ATOM 1391 C CA . SER A 1 182 ? 7.885 10.752 -3.678 1.00 98.62 182 SER A CA 1
ATOM 1392 C C . SER A 1 182 ? 6.390 10.892 -3.394 1.00 98.62 182 SER A C 1
ATOM 1394 O O . SER A 1 182 ? 5.559 10.862 -4.310 1.00 98.62 182 SER A O 1
ATOM 1396 N N . VAL A 1 183 ? 6.039 11.097 -2.121 1.00 98.50 183 VAL A N 1
ATOM 1397 C CA . VAL A 1 183 ? 4.669 11.446 -1.706 1.00 98.50 183 VAL A CA 1
ATOM 1398 C C . VAL A 1 183 ? 4.168 12.672 -2.471 1.00 98.50 183 VAL A C 1
ATOM 1400 O O . VAL A 1 183 ? 3.090 12.627 -3.060 1.00 98.50 183 VAL A O 1
ATOM 1403 N N . ARG A 1 184 ? 4.968 13.742 -2.529 1.00 98.38 184 ARG A N 1
ATOM 1404 C CA . ARG A 1 184 ? 4.602 14.996 -3.210 1.00 98.38 184 ARG A CA 1
ATOM 1405 C C . ARG A 1 184 ? 4.439 14.824 -4.720 1.00 98.38 184 ARG A C 1
ATOM 1407 O O . ARG A 1 184 ? 3.479 15.324 -5.295 1.00 98.38 184 ARG A O 1
ATOM 1414 N N . GLU A 1 185 ? 5.332 14.079 -5.369 1.00 98.69 185 GLU A N 1
ATOM 1415 C CA . GLU A 1 185 ? 5.198 13.782 -6.805 1.00 98.69 185 GLU A CA 1
ATOM 1416 C C . GLU A 1 185 ? 3.980 12.896 -7.097 1.00 98.69 185 GLU A C 1
ATOM 1418 O O . GLU A 1 185 ? 3.310 13.068 -8.114 1.00 98.69 185 GLU A O 1
ATOM 1423 N N . THR A 1 186 ? 3.650 11.980 -6.185 1.00 98.56 186 THR A N 1
ATOM 1424 C CA . THR A 1 186 ? 2.438 11.159 -6.290 1.00 98.56 186 THR A CA 1
ATOM 1425 C C . THR A 1 186 ? 1.180 12.007 -6.096 1.00 98.56 186 THR A C 1
ATOM 1427 O O . THR A 1 186 ? 0.218 11.851 -6.848 1.00 98.56 186 THR A O 1
ATOM 1430 N N . ALA A 1 187 ? 1.185 12.945 -5.144 1.00 98.25 187 ALA A N 1
ATOM 1431 C CA . ALA A 1 187 ? 0.097 13.903 -4.955 1.00 98.25 187 ALA A CA 1
ATOM 1432 C C . ALA A 1 187 ? -0.119 14.767 -6.208 1.00 98.25 187 ALA A C 1
ATOM 1434 O O . ALA A 1 187 ? -1.257 14.957 -6.637 1.00 98.25 187 ALA A O 1
ATOM 1435 N N . GLU A 1 188 ? 0.967 15.215 -6.842 1.00 98.38 188 GLU A N 1
ATOM 1436 C CA . GLU A 1 188 ? 0.926 15.953 -8.107 1.00 98.38 188 GLU A CA 1
ATOM 1437 C C . GLU A 1 188 ? 0.338 15.104 -9.247 1.00 98.38 188 GLU A C 1
ATOM 1439 O O . GLU A 1 188 ? -0.536 15.572 -9.980 1.00 98.38 188 GLU A O 1
ATOM 1444 N N . ALA A 1 189 ? 0.730 13.831 -9.367 1.00 98.19 189 ALA A N 1
ATOM 1445 C CA . ALA A 1 189 ? 0.135 12.912 -10.344 1.00 98.19 189 ALA A CA 1
ATOM 1446 C C . ALA A 1 189 ? -1.374 12.692 -10.102 1.00 98.19 189 ALA A C 1
ATOM 1448 O O . ALA A 1 189 ? -2.142 12.503 -11.047 1.00 98.19 189 ALA A O 1
ATOM 1449 N N . LEU A 1 190 ? -1.816 12.765 -8.843 1.00 97.06 190 LEU A N 1
ATOM 1450 C CA . LEU A 1 190 ? -3.213 12.623 -8.424 1.00 97.06 190 LEU A CA 1
ATOM 1451 C C . LEU A 1 190 ? -4.006 13.940 -8.428 1.00 97.06 190 LEU A C 1
ATOM 1453 O O . LEU A 1 190 ? -5.200 13.926 -8.100 1.00 97.06 190 LEU A O 1
ATOM 1457 N N . LYS A 1 191 ? -3.406 15.082 -8.790 1.00 95.00 191 LYS A N 1
ATOM 1458 C CA . LYS A 1 191 ? -4.057 16.398 -8.648 1.00 95.00 191 LYS A CA 1
ATOM 1459 C C . LYS A 1 191 ? -5.403 16.483 -9.374 1.00 95.00 191 LYS A C 1
ATOM 1461 O O . LYS A 1 191 ? -6.373 16.976 -8.806 1.00 95.00 191 LYS A O 1
ATOM 1466 N N . ASN A 1 192 ? -5.478 15.893 -10.571 1.00 91.56 192 ASN A N 1
ATOM 1467 C CA . ASN A 1 192 ? -6.645 15.912 -11.459 1.00 91.56 192 ASN A CA 1
ATOM 1468 C C . ASN A 1 192 ? -7.587 14.711 -11.260 1.00 91.56 192 ASN A C 1
ATOM 1470 O O . ASN A 1 192 ? -8.414 14.424 -12.127 1.00 91.56 192 ASN A O 1
ATOM 1474 N N . TRP A 1 193 ? -7.453 13.975 -10.154 1.00 96.06 193 TRP A N 1
ATOM 1475 C CA . TRP A 1 193 ? -8.346 12.860 -9.862 1.00 96.06 193 TRP A CA 1
ATOM 1476 C C . TRP A 1 193 ? -9.814 13.331 -9.772 1.00 96.06 193 TRP A C 1
ATOM 1478 O O . TRP A 1 193 ? -10.075 14.332 -9.099 1.00 96.06 193 TRP A O 1
ATOM 1488 N N . PRO A 1 194 ? -10.794 12.642 -10.394 1.00 93.88 194 PRO A N 1
ATOM 1489 C CA . PRO A 1 194 ? -12.178 13.109 -10.381 1.00 93.88 194 PRO A CA 1
ATOM 1490 C C . PRO A 1 194 ? -12.780 13.075 -8.967 1.00 93.88 194 PRO A C 1
ATOM 1492 O O . PRO A 1 194 ? -12.863 12.013 -8.353 1.00 93.88 194 PRO A O 1
ATOM 1495 N N . GLN A 1 195 ? -13.267 14.219 -8.475 1.00 90.00 195 GLN A N 1
ATOM 1496 C CA . GLN A 1 195 ? -13.702 14.415 -7.079 1.00 90.00 195 GLN A CA 1
ATOM 1497 C C . GLN A 1 195 ? -14.727 13.378 -6.581 1.00 90.00 195 GLN A C 1
ATOM 1499 O O . GLN A 1 195 ? -14.606 12.859 -5.473 1.00 90.00 195 GLN A O 1
ATOM 1504 N N . ALA A 1 196 ? -15.710 13.027 -7.416 1.00 90.00 196 ALA A N 1
ATOM 1505 C CA . ALA A 1 196 ? -16.760 12.069 -7.066 1.00 90.00 196 ALA A CA 1
ATOM 1506 C C . ALA A 1 196 ? -16.299 10.596 -7.070 1.00 90.00 196 ALA A C 1
ATOM 1508 O O . ALA A 1 196 ? -17.072 9.717 -6.690 1.00 90.00 196 ALA A O 1
ATOM 1509 N N . SER A 1 197 ? -15.078 10.300 -7.526 1.00 95.25 197 SER A N 1
ATOM 1510 C CA . SER A 1 197 ? -14.644 8.931 -7.837 1.00 95.25 197 SER A CA 1
ATOM 1511 C C . SER A 1 197 ? -13.765 8.361 -6.723 1.00 95.25 197 SER A C 1
ATOM 1513 O O . SER A 1 197 ? -12.688 8.907 -6.478 1.00 95.25 197 SER A O 1
ATOM 1515 N N . PRO A 1 198 ? -14.188 7.278 -6.043 1.00 96.56 198 PRO A N 1
ATOM 1516 C CA . PRO A 1 198 ? -13.426 6.713 -4.937 1.00 96.56 198 PRO A CA 1
ATOM 1517 C C . PRO A 1 198 ? -12.072 6.146 -5.373 1.00 96.56 198 PRO A C 1
ATOM 1519 O O . PRO A 1 198 ? -12.005 5.344 -6.311 1.00 96.56 198 PRO A O 1
ATOM 1522 N N . LEU A 1 199 ? -11.017 6.505 -4.644 1.00 97.62 199 LEU A N 1
ATOM 1523 C CA . LEU A 1 199 ? -9.675 5.951 -4.800 1.00 97.62 199 LEU A CA 1
ATOM 1524 C C . LEU A 1 199 ? -9.222 5.270 -3.511 1.00 97.62 199 LEU A C 1
ATOM 1526 O O . LEU A 1 199 ? -9.168 5.897 -2.453 1.00 97.62 199 LEU A O 1
ATOM 1530 N N . VAL A 1 200 ? -8.842 4.001 -3.638 1.00 98.06 200 VAL A N 1
ATOM 1531 C CA . VAL A 1 200 ? -8.101 3.270 -2.612 1.00 98.06 200 VAL A CA 1
ATOM 1532 C C . VAL A 1 200 ? -6.647 3.154 -3.047 1.00 98.06 200 VAL A C 1
ATOM 1534 O O . VAL A 1 200 ? -6.370 2.645 -4.134 1.00 98.06 200 VAL A O 1
ATOM 1537 N N . VAL A 1 201 ? -5.724 3.582 -2.191 1.00 98.50 201 VAL A N 1
ATOM 1538 C CA . VAL A 1 201 ? -4.287 3.360 -2.376 1.00 98.50 201 VAL A CA 1
ATOM 1539 C C . VAL A 1 201 ? -3.813 2.292 -1.400 1.00 98.50 201 VAL A C 1
ATOM 1541 O O . VAL A 1 201 ? -4.076 2.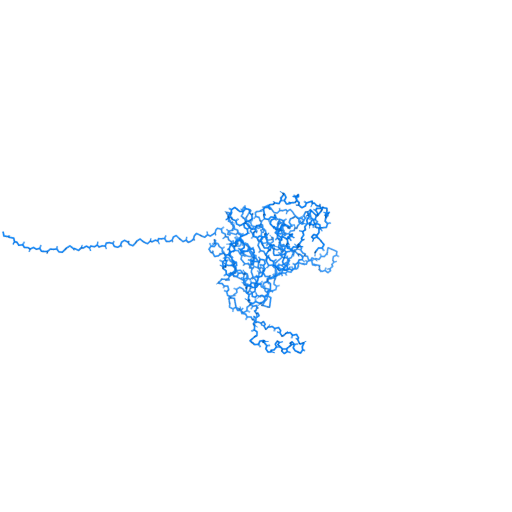373 -0.206 1.00 98.50 201 VAL A O 1
ATOM 1544 N N . VAL A 1 202 ? -3.106 1.281 -1.888 1.00 98.62 202 VAL A N 1
ATOM 1545 C CA . VAL A 1 202 ? -2.482 0.263 -1.039 1.00 98.62 202 VAL A CA 1
ATOM 1546 C C . VAL A 1 202 ? -0.999 0.218 -1.368 1.00 98.62 202 VAL A C 1
ATOM 1548 O O . VAL A 1 202 ? -0.649 -0.021 -2.521 1.00 98.62 202 VAL A O 1
ATOM 1551 N N . MET A 1 203 ? -0.121 0.453 -0.391 1.00 98.31 203 MET A N 1
ATOM 1552 C CA . MET A 1 203 ? 1.330 0.456 -0.623 1.00 98.31 203 MET A CA 1
ATOM 1553 C C . MET A 1 203 ? 2.065 -0.469 0.339 1.00 98.31 203 MET A C 1
ATOM 1555 O O . MET A 1 203 ? 1.951 -0.346 1.557 1.00 98.31 203 MET A O 1
ATOM 1559 N N . VAL A 1 204 ? 2.863 -1.369 -0.230 1.00 96.25 204 VAL A N 1
ATOM 1560 C CA . VAL A 1 204 ? 3.570 -2.428 0.496 1.00 96.25 204 VAL A CA 1
ATOM 1561 C C . VAL A 1 204 ? 5.054 -2.317 0.213 1.00 96.25 204 VAL A C 1
ATOM 1563 O O . VAL A 1 204 ? 5.550 -2.856 -0.779 1.00 96.25 204 VAL A O 1
ATOM 1566 N N . GLN A 1 205 ? 5.714 -1.521 1.051 1.00 95.00 205 GLN A N 1
ATOM 1567 C CA . GLN A 1 205 ? 7.134 -1.193 0.980 1.00 95.00 205 GLN A CA 1
ATOM 1568 C C . GLN A 1 205 ? 7.576 -0.477 2.286 1.00 95.00 205 GLN A C 1
ATOM 1570 O O . GLN A 1 205 ? 6.724 -0.008 3.056 1.00 95.00 205 GLN A O 1
ATOM 1575 N N . CYS A 1 206 ? 8.884 -0.380 2.547 1.00 95.56 206 CYS A N 1
ATOM 1576 C CA . CYS A 1 206 ? 9.467 0.328 3.701 1.00 95.56 206 CYS A CA 1
ATOM 1577 C C . CYS A 1 206 ? 9.053 1.810 3.787 1.00 95.56 206 CYS A C 1
ATOM 1579 O O . CYS A 1 206 ? 9.159 2.555 2.831 1.00 95.56 206 CYS A O 1
ATOM 1581 N N . TYR A 1 207 ? 8.672 2.329 4.948 1.00 96.75 207 TYR A N 1
ATOM 1582 C CA . TYR A 1 207 ? 8.275 3.740 5.089 1.00 96.75 207 TYR A CA 1
ATOM 1583 C C . TYR A 1 207 ? 6.980 4.103 4.331 1.00 96.75 207 TYR A C 1
ATOM 1585 O O . TYR A 1 207 ? 6.670 5.278 4.147 1.00 96.75 207 TYR A O 1
ATOM 1593 N N . SER A 1 208 ? 6.189 3.113 3.894 1.00 97.50 208 SER A N 1
ATOM 1594 C CA . SER A 1 208 ? 4.946 3.331 3.131 1.00 97.50 208 SER A CA 1
ATOM 1595 C C . SER A 1 208 ? 3.943 4.251 3.825 1.00 97.50 208 SER A C 1
ATOM 1597 O O . SER A 1 208 ? 3.238 4.986 3.140 1.00 97.50 208 SER A O 1
ATOM 1599 N N . GLY A 1 209 ? 3.915 4.287 5.158 1.00 96.69 209 GLY A N 1
ATOM 1600 C CA . GLY A 1 209 ? 3.036 5.168 5.925 1.00 96.69 209 GLY A CA 1
ATOM 1601 C C . GLY A 1 209 ? 3.271 6.661 5.695 1.00 96.69 209 GLY A C 1
ATOM 1602 O O . GLY A 1 209 ? 2.351 7.438 5.940 1.00 96.69 209 GLY A O 1
ATOM 1603 N N . GLY A 1 210 ? 4.429 7.073 5.162 1.00 96.88 210 GLY A N 1
ATOM 1604 C CA . GLY A 1 210 ? 4.657 8.459 4.733 1.00 96.88 210 GLY A CA 1
ATOM 1605 C C . GLY A 1 210 ? 3.709 8.882 3.603 1.00 96.88 210 GLY A C 1
ATOM 1606 O O . GLY A 1 210 ? 3.230 10.014 3.578 1.00 96.88 210 GLY A O 1
ATOM 1607 N N . PHE A 1 211 ? 3.311 7.945 2.732 1.00 98.25 211 PHE A N 1
ATOM 1608 C CA . PHE A 1 211 ? 2.270 8.173 1.722 1.00 98.25 211 PHE A CA 1
ATOM 1609 C C . PHE A 1 211 ? 0.874 8.348 2.327 1.00 98.25 211 PHE A C 1
ATOM 1611 O O . PHE A 1 211 ? -0.032 8.802 1.630 1.00 98.25 211 PHE A O 1
ATOM 1618 N N . GLY A 1 212 ? 0.706 8.100 3.631 1.00 97.31 212 GLY A N 1
ATOM 1619 C CA . GLY A 1 212 ? -0.449 8.554 4.399 1.00 97.31 212 GLY A CA 1
ATOM 1620 C C . GLY A 1 212 ? -0.761 10.021 4.130 1.00 97.31 212 GLY A C 1
ATOM 1621 O O . GLY A 1 212 ? -1.927 10.345 3.928 1.00 97.31 212 GLY A O 1
ATOM 1622 N N . ASN A 1 213 ? 0.268 10.859 3.979 1.00 97.00 213 ASN A N 1
ATOM 1623 C CA . ASN A 1 213 ? 0.143 12.294 3.735 1.00 97.00 213 ASN A CA 1
ATOM 1624 C C . ASN A 1 213 ? -0.544 12.669 2.413 1.00 97.00 213 ASN A C 1
ATOM 1626 O O . ASN A 1 213 ? -0.927 13.824 2.249 1.00 97.00 213 ASN A O 1
ATOM 1630 N N . LEU A 1 214 ? -0.798 11.715 1.508 1.00 97.38 214 LEU A N 1
ATOM 1631 C CA . LEU A 1 214 ? -1.648 11.925 0.331 1.00 97.38 214 LEU A CA 1
ATOM 1632 C C . LEU A 1 214 ? -3.076 12.381 0.678 1.00 97.38 214 LEU A C 1
ATOM 1634 O O . LEU A 1 214 ? -3.782 12.827 -0.221 1.00 97.38 214 LEU A O 1
ATOM 1638 N N . LEU A 1 215 ? -3.517 12.286 1.943 1.00 95.88 215 LEU A N 1
ATOM 1639 C CA . LEU A 1 215 ? -4.798 12.865 2.365 1.00 95.88 215 LEU A CA 1
ATOM 1640 C C . LEU A 1 215 ? -4.800 14.404 2.449 1.00 95.88 215 LEU A C 1
ATOM 1642 O O . LEU A 1 215 ? -5.875 14.991 2.570 1.00 95.88 215 LEU A O 1
ATOM 1646 N N . PHE A 1 216 ? -3.632 15.047 2.397 1.00 96.12 216 PHE A N 1
ATOM 1647 C CA . PHE A 1 216 ? -3.478 16.499 2.476 1.00 96.12 216 PHE A CA 1
ATOM 1648 C C . PHE A 1 216 ? -3.110 17.103 1.117 1.00 96.12 216 PHE A C 1
ATOM 1650 O O . PHE A 1 216 ? -2.516 16.439 0.259 1.00 96.12 216 PHE A O 1
ATOM 1657 N N . GLU A 1 217 ? -3.447 18.377 0.908 1.00 95.94 217 GLU A N 1
ATOM 1658 C CA . GLU A 1 217 ? -3.079 19.102 -0.312 1.00 95.94 217 GLU A CA 1
ATOM 1659 C C . GLU A 1 217 ? -1.572 19.013 -0.597 1.00 95.94 217 GLU A C 1
ATOM 1661 O O . GLU A 1 217 ? -0.732 19.294 0.256 1.00 95.94 217 GLU A O 1
ATOM 1666 N N . GLY A 1 218 ? -1.225 18.587 -1.816 1.00 96.81 218 GLY A N 1
ATOM 1667 C CA . GLY A 1 218 ? 0.166 18.428 -2.249 1.00 96.81 218 GLY A CA 1
ATOM 1668 C C . GLY A 1 218 ? 0.947 17.323 -1.529 1.00 96.81 218 GLY A C 1
ATOM 1669 O O . GLY A 1 218 ? 2.163 17.247 -1.700 1.00 96.81 218 GLY A O 1
ATOM 1670 N N . GLY A 1 219 ? 0.288 16.470 -0.739 1.00 96.44 219 GLY A N 1
ATOM 1671 C CA . GLY A 1 219 ? 0.975 15.469 0.073 1.00 96.44 219 GLY A CA 1
ATOM 1672 C C . GLY A 1 219 ? 1.703 16.067 1.282 1.00 96.44 219 GLY A C 1
ATOM 1673 O O . GLY A 1 219 ? 2.684 15.485 1.744 1.00 96.44 219 GLY A O 1
ATOM 1674 N N . ASP A 1 220 ? 1.289 17.249 1.749 1.00 95.75 220 ASP A N 1
ATOM 1675 C CA . ASP A 1 220 ? 1.929 17.986 2.841 1.00 95.75 220 ASP A CA 1
ATOM 1676 C C . ASP A 1 220 ? 1.019 18.016 4.085 1.00 95.75 220 ASP A C 1
ATOM 1678 O O . ASP A 1 220 ? -0.027 18.665 4.053 1.00 95.75 220 ASP A O 1
ATOM 1682 N N . PRO A 1 221 ? 1.407 17.371 5.202 1.00 93.75 221 PRO A N 1
ATOM 1683 C CA . PRO A 1 221 ? 0.583 17.280 6.411 1.00 93.75 221 PRO A CA 1
ATOM 1684 C C . PRO A 1 221 ? 0.317 18.619 7.112 1.00 93.75 221 PRO A C 1
ATOM 1686 O O . PRO A 1 221 ? -0.528 18.691 8.005 1.00 93.75 221 PRO A O 1
ATOM 1689 N N . THR A 1 222 ? 0.997 19.694 6.707 1.00 93.88 222 THR A N 1
ATOM 1690 C CA . THR A 1 222 ? 0.729 21.056 7.193 1.00 93.88 222 THR A CA 1
ATOM 1691 C C . THR A 1 222 ? -0.392 21.765 6.425 1.00 93.88 222 THR A C 1
ATOM 1693 O O . THR A 1 222 ? -0.805 22.864 6.805 1.00 93.88 222 THR A O 1
ATOM 1696 N N . LYS A 1 223 ? -0.885 21.166 5.335 1.00 96.19 223 LYS A N 1
ATOM 1697 C CA . LYS A 1 223 ? -1.935 21.722 4.476 1.00 96.19 223 LYS A CA 1
ATOM 1698 C C . LYS A 1 223 ? -3.316 21.141 4.809 1.00 96.19 223 LYS A C 1
ATOM 1700 O O . LYS A 1 223 ? -3.408 20.140 5.521 1.00 96.19 223 LYS A O 1
ATOM 1705 N N . PRO A 1 224 ? -4.411 21.760 4.324 1.00 94.75 224 PRO A N 1
ATOM 1706 C CA . PRO A 1 224 ? -5.754 21.221 4.505 1.00 94.75 224 PRO A CA 1
ATOM 1707 C C . PRO A 1 224 ? -5.920 19.803 3.945 1.00 94.75 224 PRO A C 1
ATOM 1709 O O . PRO A 1 224 ? -5.186 19.365 3.057 1.00 94.75 224 PRO A O 1
ATOM 1712 N N . LEU A 1 225 ? -6.933 19.102 4.456 1.00 94.56 225 LEU A N 1
ATOM 1713 C CA . LEU A 1 225 ? -7.387 17.835 3.892 1.00 94.56 225 LEU A CA 1
ATOM 1714 C C . LEU A 1 225 ? -7.915 18.030 2.471 1.00 94.56 225 LEU A C 1
ATOM 1716 O O . LEU A 1 225 ? -8.576 19.026 2.176 1.00 94.56 225 LEU A O 1
ATOM 1720 N N . LEU A 1 226 ? -7.689 17.036 1.617 1.00 92.50 226 LEU A N 1
ATOM 1721 C CA . LEU A 1 226 ? -8.297 17.002 0.296 1.00 92.50 226 LEU A CA 1
ATOM 1722 C C . LEU A 1 226 ? -9.811 16.767 0.402 1.00 92.50 226 LEU A C 1
ATOM 1724 O O . LEU A 1 226 ? -10.260 15.824 1.053 1.00 92.50 226 LEU A O 1
ATOM 1728 N N . ASP A 1 227 ? -10.594 17.552 -0.335 1.00 90.25 227 ASP A N 1
ATOM 1729 C CA . ASP A 1 227 ? -12.029 17.312 -0.520 1.00 90.25 227 ASP A CA 1
ATOM 1730 C C . ASP A 1 227 ? -12.266 16.237 -1.598 1.00 90.25 227 ASP A C 1
ATOM 1732 O O . ASP A 1 227 ? -12.561 16.538 -2.758 1.00 90.25 227 ASP A O 1
ATOM 1736 N N . ARG A 1 228 ? -12.021 14.963 -1.259 1.00 87.94 228 ARG A N 1
ATOM 1737 C CA . ARG A 1 228 ? -12.206 13.818 -2.174 1.00 87.94 228 ARG A CA 1
ATOM 1738 C C . ARG A 1 228 ? -12.407 12.488 -1.447 1.00 87.94 228 ARG A C 1
ATOM 1740 O O . ARG A 1 228 ? -11.927 12.285 -0.335 1.00 87.94 228 ARG A O 1
ATOM 1747 N N . ASN A 1 229 ? -13.035 11.536 -2.139 1.00 91.50 229 ASN A N 1
ATOM 1748 C CA . ASN A 1 229 ? -13.218 10.161 -1.666 1.00 91.50 229 ASN A CA 1
ATOM 1749 C C . ASN A 1 229 ? -11.914 9.355 -1.787 1.00 91.50 229 ASN A C 1
ATOM 1751 O O . ASN A 1 229 ? -11.705 8.632 -2.763 1.00 91.50 229 ASN A O 1
ATOM 1755 N N . PHE A 1 230 ? -11.038 9.494 -0.795 1.00 93.56 230 PHE A N 1
ATOM 1756 C CA . PHE A 1 230 ? -9.722 8.863 -0.761 1.00 93.56 230 PHE A CA 1
ATOM 1757 C C . PHE A 1 230 ? -9.510 8.084 0.538 1.00 93.56 230 PHE A C 1
ATOM 1759 O O . PHE A 1 230 ? -9.757 8.600 1.628 1.00 93.56 230 PHE A O 1
ATOM 1766 N N . CYS A 1 231 ? -8.994 6.863 0.432 1.00 95.62 231 CYS A N 1
ATOM 1767 C CA . CYS A 1 231 ? -8.410 6.167 1.572 1.00 95.62 231 CYS A CA 1
ATOM 1768 C C . CYS A 1 231 ? -7.145 5.412 1.169 1.00 95.62 231 CYS A C 1
ATOM 1770 O O . CYS A 1 231 ? -6.964 5.025 0.012 1.00 95.62 231 CYS A O 1
ATOM 1772 N N . GLY A 1 232 ? -6.261 5.216 2.142 1.00 97.69 232 GLY A N 1
ATOM 1773 C CA . GLY A 1 232 ? -4.988 4.542 1.936 1.00 97.69 232 GLY A CA 1
ATOM 1774 C C . GLY A 1 232 ? -4.691 3.519 3.023 1.00 97.69 232 GLY A C 1
ATOM 1775 O O . GLY A 1 232 ? -5.055 3.733 4.181 1.00 97.69 232 GLY A O 1
ATOM 1776 N N . PHE A 1 233 ? -4.018 2.437 2.638 1.00 98.31 233 PHE A N 1
ATOM 1777 C CA . PHE A 1 233 ? -3.551 1.363 3.513 1.00 98.31 233 PHE A CA 1
ATOM 1778 C C . PHE A 1 233 ? -2.077 1.078 3.228 1.00 98.31 233 PHE A C 1
ATOM 1780 O O . PHE A 1 233 ? -1.667 0.923 2.076 1.00 98.31 233 PHE A O 1
ATOM 1787 N N . TYR A 1 234 ? -1.280 1.011 4.283 1.00 97.75 234 TYR A N 1
ATOM 1788 C CA . TYR A 1 234 ? 0.173 0.984 4.207 1.00 97.75 234 TYR A CA 1
ATOM 1789 C C . TYR A 1 234 ? 0.706 -0.133 5.099 1.00 97.75 234 TYR A C 1
ATOM 1791 O O . TYR A 1 234 ? 0.191 -0.346 6.197 1.00 97.75 234 TYR A O 1
ATOM 1799 N N . ALA A 1 235 ? 1.743 -0.830 4.638 1.00 95.81 235 ALA A N 1
ATOM 1800 C CA . ALA A 1 235 ? 2.334 -1.945 5.381 1.00 95.81 235 ALA A CA 1
ATOM 1801 C C . ALA A 1 235 ? 3.015 -1.510 6.691 1.00 95.81 235 ALA A C 1
ATOM 1803 O O . ALA A 1 235 ? 3.110 -2.287 7.634 1.00 95.81 235 ALA A O 1
ATOM 1804 N N . THR A 1 236 ? 3.495 -0.266 6.773 1.00 94.69 236 THR A N 1
ATOM 1805 C CA . THR A 1 236 ? 4.204 0.245 7.955 1.00 94.69 236 THR A CA 1
ATOM 1806 C C . THR A 1 236 ? 4.064 1.765 8.095 1.00 94.69 236 THR A C 1
ATOM 1808 O O . THR A 1 236 ? 3.505 2.413 7.213 1.00 94.69 236 THR A O 1
ATOM 1811 N N . ILE A 1 237 ? 4.579 2.357 9.177 1.00 94.06 237 ILE A N 1
ATOM 1812 C CA . ILE A 1 237 ? 4.643 3.821 9.385 1.00 94.06 237 ILE A CA 1
ATOM 1813 C C . ILE A 1 237 ? 5.784 4.479 8.587 1.00 94.06 237 ILE A C 1
ATOM 1815 O O . ILE A 1 237 ? 6.707 3.799 8.146 1.00 94.06 237 ILE A O 1
ATOM 1819 N N . GLY A 1 238 ? 5.756 5.809 8.424 1.00 94.31 238 GLY A N 1
ATOM 1820 C CA . GLY A 1 238 ? 6.745 6.568 7.634 1.00 94.31 238 GLY A CA 1
ATOM 1821 C C . GLY A 1 238 ? 8.186 6.504 8.157 1.00 94.31 238 GLY A C 1
ATOM 1822 O O . GLY A 1 238 ? 9.124 6.837 7.441 1.00 94.31 238 GLY A O 1
ATOM 1823 N N . GLU A 1 239 ? 8.384 6.049 9.392 1.00 92.06 239 GLU A N 1
ATOM 1824 C CA . GLU A 1 239 ? 9.682 5.972 10.070 1.00 92.06 239 GLU A CA 1
ATOM 1825 C C . GLU A 1 239 ? 10.274 4.555 10.103 1.00 92.06 239 GLU A C 1
ATOM 1827 O O . GLU A 1 239 ? 11.402 4.376 10.568 1.00 92.06 239 GLU A O 1
ATOM 1832 N N . ARG A 1 240 ? 9.536 3.530 9.653 1.00 91.88 240 ARG A N 1
ATOM 1833 C CA . ARG A 1 240 ? 9.927 2.121 9.819 1.00 91.88 240 ARG A CA 1
ATOM 1834 C C . ARG A 1 240 ? 10.068 1.382 8.498 1.00 91.88 240 ARG A C 1
ATOM 1836 O O . ARG A 1 240 ? 9.378 1.662 7.527 1.00 91.88 240 ARG A O 1
ATOM 1843 N N . MET A 1 241 ? 10.953 0.391 8.492 1.00 88.81 241 MET A N 1
ATOM 1844 C CA . MET A 1 241 ? 11.043 -0.586 7.408 1.00 88.81 241 MET A CA 1
ATOM 1845 C C . MET A 1 241 ? 9.843 -1.544 7.434 1.00 88.81 241 MET A C 1
ATOM 1847 O O . MET A 1 241 ? 9.137 -1.635 8.440 1.00 88.81 241 MET A O 1
ATOM 1851 N N . ALA A 1 242 ? 9.626 -2.231 6.314 1.00 83.56 242 ALA A N 1
ATOM 1852 C CA . ALA A 1 242 ? 8.607 -3.259 6.141 1.00 83.56 242 ALA A CA 1
ATOM 1853 C C . ALA A 1 242 ? 9.250 -4.587 5.708 1.00 83.56 242 ALA A C 1
ATOM 1855 O O . ALA A 1 242 ? 10.381 -4.616 5.210 1.00 83.56 242 ALA A O 1
ATOM 1856 N N . SER A 1 243 ? 8.516 -5.677 5.885 1.00 79.81 243 SER A N 1
ATOM 1857 C CA . SER A 1 243 ? 8.795 -6.997 5.332 1.00 79.81 243 SER A CA 1
ATOM 1858 C C . SER A 1 243 ? 8.359 -7.087 3.858 1.00 79.81 243 SER A C 1
ATOM 1860 O O . SER A 1 243 ? 7.814 -6.148 3.281 1.00 79.81 243 SER A O 1
ATOM 1862 N N . GLY A 1 244 ? 8.605 -8.235 3.222 1.00 69.56 244 GLY A N 1
ATOM 1863 C CA . GLY A 1 244 ? 8.093 -8.542 1.876 1.00 69.56 244 GLY A CA 1
ATOM 1864 C C . GLY A 1 244 ? 9.095 -8.395 0.724 1.00 69.56 244 GLY A C 1
ATOM 1865 O O . GLY A 1 244 ? 8.750 -8.688 -0.418 1.00 69.56 244 GLY A O 1
ATOM 1866 N N . CYS A 1 245 ? 10.350 -8.021 0.995 1.00 73.50 245 CYS A N 1
ATOM 1867 C CA . CYS A 1 245 ? 11.410 -7.905 -0.018 1.00 73.50 245 CYS A CA 1
ATOM 1868 C C . CYS A 1 245 ? 12.419 -9.069 0.042 1.00 73.50 245 CYS A C 1
ATOM 1870 O O . CYS A 1 245 ? 13.612 -8.853 0.258 1.00 73.50 245 CYS A O 1
ATOM 1872 N N . THR A 1 246 ? 11.955 -10.313 -0.136 1.00 74.69 246 THR A N 1
ATOM 1873 C CA . THR A 1 246 ? 12.813 -11.516 -0.106 1.00 74.69 246 THR A CA 1
ATOM 1874 C C . THR A 1 246 ? 12.937 -12.203 -1.467 1.00 74.69 246 THR A C 1
ATOM 1876 O O . THR A 1 246 ? 11.972 -12.304 -2.226 1.00 74.69 246 THR A O 1
ATOM 1879 N N . SER A 1 247 ? 14.139 -12.701 -1.774 1.00 71.06 247 SER A N 1
ATOM 1880 C CA . SER A 1 247 ? 14.414 -13.531 -2.958 1.00 71.06 247 SER A CA 1
ATOM 1881 C C . SER A 1 247 ? 14.082 -15.015 -2.737 1.00 71.06 247 SER A C 1
ATOM 1883 O O . SER A 1 247 ? 14.222 -15.808 -3.668 1.00 71.06 247 SER A O 1
ATOM 1885 N N . GLN A 1 248 ? 13.651 -15.396 -1.529 1.00 72.88 248 GLN A N 1
ATOM 1886 C CA . GLN A 1 248 ? 13.190 -16.751 -1.209 1.00 72.88 248 GLN A CA 1
ATOM 1887 C C . GLN A 1 248 ? 11.932 -17.093 -2.007 1.00 72.88 248 GLN A C 1
ATOM 1889 O O . GLN A 1 248 ? 11.030 -16.268 -2.082 1.00 72.88 248 GLN A O 1
ATOM 1894 N N . VAL A 1 249 ? 11.848 -18.294 -2.585 1.00 69.12 249 VAL A N 1
ATOM 1895 C CA . VAL A 1 249 ? 10.747 -18.679 -3.497 1.00 69.12 249 VAL A CA 1
ATOM 1896 C C . VAL A 1 249 ? 9.564 -19.356 -2.816 1.00 69.12 249 VAL A C 1
ATOM 1898 O O . VAL A 1 249 ? 8.513 -19.502 -3.439 1.00 69.12 249 VAL A O 1
ATOM 1901 N N . ASN A 1 250 ? 9.722 -19.799 -1.565 1.00 71.31 250 ASN A N 1
ATOM 1902 C CA . ASN A 1 25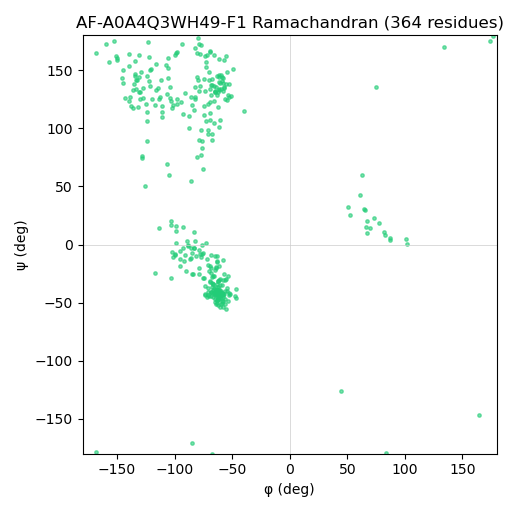0 ? 8.651 -20.490 -0.865 1.00 71.31 250 ASN A CA 1
ATOM 1903 C C . ASN A 1 250 ? 7.585 -19.503 -0.371 1.00 71.31 250 ASN A C 1
ATOM 1905 O O . ASN A 1 250 ? 7.731 -18.869 0.671 1.00 71.31 250 ASN A O 1
ATOM 1909 N N . GLU A 1 251 ? 6.497 -19.381 -1.129 1.00 66.69 251 GLU A N 1
ATOM 1910 C CA . GLU A 1 251 ? 5.418 -18.433 -0.836 1.00 66.69 251 GLU A CA 1
ATOM 1911 C C . GLU A 1 251 ? 4.574 -18.817 0.384 1.00 66.69 251 GLU A C 1
ATOM 1913 O O . GLU A 1 251 ? 3.875 -17.960 0.923 1.00 66.69 251 GLU A O 1
ATOM 1918 N N . THR A 1 252 ? 4.617 -20.077 0.839 1.00 61.16 252 THR A N 1
ATOM 1919 C CA . THR A 1 252 ? 3.869 -20.500 2.039 1.00 61.16 252 THR A CA 1
ATOM 1920 C C . THR A 1 252 ? 4.370 -19.820 3.305 1.00 61.16 252 THR A C 1
ATOM 1922 O O . THR A 1 252 ? 3.630 -19.720 4.283 1.00 61.16 252 THR A O 1
ATOM 1925 N N . ASP A 1 253 ? 5.609 -19.337 3.271 1.00 67.88 253 ASP A N 1
ATOM 1926 C CA . ASP A 1 253 ? 6.282 -18.725 4.411 1.00 67.88 253 ASP A CA 1
ATOM 1927 C C . ASP A 1 253 ? 6.082 -17.205 4.429 1.00 67.88 253 ASP A C 1
ATOM 1929 O O . ASP A 1 253 ? 6.531 -16.520 5.348 1.00 67.88 253 ASP A O 1
ATOM 1933 N N . TYR A 1 254 ? 5.403 -16.652 3.420 1.00 76.31 254 TYR A N 1
ATOM 1934 C CA . TYR A 1 254 ? 5.173 -15.219 3.336 1.00 76.31 254 TYR A CA 1
ATOM 1935 C C . TYR A 1 254 ? 4.103 -14.806 4.336 1.00 76.31 254 TYR A C 1
ATOM 1937 O O . TYR A 1 254 ? 2.956 -15.247 4.281 1.00 76.31 254 TYR A O 1
ATOM 1945 N N . GLN A 1 255 ? 4.502 -13.929 5.249 1.00 76.88 255 GLN A N 1
ATOM 1946 C CA . GLN A 1 255 ? 3.644 -13.356 6.283 1.00 76.88 255 GLN A CA 1
ATOM 1947 C C . GLN A 1 255 ? 3.427 -11.853 6.080 1.00 76.88 255 GLN A C 1
ATOM 1949 O O . GLN A 1 255 ? 2.970 -11.193 6.996 1.00 76.88 255 GLN A O 1
ATOM 1954 N N . ASP A 1 256 ? 3.769 -11.318 4.903 1.00 84.44 256 ASP A N 1
ATOM 1955 C CA . ASP A 1 256 ? 3.699 -9.882 4.623 1.00 84.44 256 ASP A CA 1
ATOM 1956 C C . ASP A 1 256 ? 2.270 -9.313 4.625 1.00 84.44 256 ASP A C 1
ATOM 1958 O O . ASP A 1 256 ? 1.272 -10.030 4.447 1.00 84.44 256 ASP A O 1
ATOM 1962 N N . PHE A 1 257 ? 2.190 -7.985 4.732 1.00 92.19 257 PHE A N 1
ATOM 1963 C CA . PHE A 1 257 ? 0.943 -7.228 4.673 1.00 92.19 257 PHE A CA 1
ATOM 1964 C C . PHE A 1 257 ? 0.017 -7.631 3.508 1.00 92.19 257 PHE A C 1
ATOM 1966 O O . PHE A 1 257 ? -1.188 -7.806 3.708 1.00 92.19 257 PHE A O 1
ATOM 1973 N N . THR A 1 258 ? 0.553 -7.787 2.285 1.00 93.94 258 THR A N 1
ATOM 1974 C CA . THR A 1 258 ? -0.247 -8.130 1.087 1.00 93.94 258 THR A CA 1
ATOM 1975 C C . THR A 1 258 ? -0.994 -9.440 1.303 1.00 93.94 258 THR A C 1
ATOM 1977 O O . THR A 1 258 ? -2.174 -9.556 0.957 1.00 93.94 258 THR A O 1
ATOM 1980 N N . THR A 1 259 ? -0.301 -10.426 1.868 1.00 91.62 259 THR A N 1
ATOM 1981 C CA . THR A 1 259 ? -0.820 -11.773 2.083 1.00 91.62 259 THR A CA 1
ATOM 1982 C C . THR A 1 259 ? -2.038 -11.746 2.992 1.00 91.62 259 THR A C 1
ATOM 1984 O O . THR A 1 259 ? -3.097 -12.230 2.591 1.00 91.62 259 THR A O 1
ATOM 1987 N N . HIS A 1 260 ? -1.924 -11.136 4.171 1.00 94.31 260 HIS A N 1
ATOM 1988 C CA . HIS A 1 260 ? -3.016 -11.118 5.147 1.00 94.31 260 HIS A CA 1
ATOM 1989 C C . HIS A 1 260 ? -4.150 -10.175 4.751 1.00 94.31 260 HIS A C 1
ATOM 1991 O O . HIS A 1 260 ? -5.315 -10.570 4.836 1.00 94.31 260 HIS A O 1
ATOM 1997 N N . PHE A 1 261 ? -3.831 -8.977 4.251 1.00 97.06 261 PHE A N 1
ATOM 1998 C CA . PHE A 1 261 ? -4.835 -7.956 3.939 1.00 97.06 261 PHE A CA 1
ATOM 1999 C C . PHE A 1 261 ? -5.796 -8.430 2.850 1.00 97.06 261 PHE A C 1
ATOM 2001 O O . PHE A 1 261 ? -7.015 -8.438 3.033 1.00 97.06 261 PHE A O 1
ATOM 2008 N N . PHE A 1 262 ? -5.262 -8.893 1.719 1.00 96.69 262 PHE A N 1
ATOM 2009 C CA . PHE A 1 262 ? -6.111 -9.346 0.623 1.00 96.69 262 PHE A CA 1
ATOM 2010 C C . PHE A 1 262 ? -6.761 -10.702 0.898 1.00 96.69 262 PHE A C 1
ATOM 2012 O O . PHE A 1 262 ? -7.873 -10.938 0.423 1.00 96.69 262 PHE A O 1
ATOM 2019 N N . ALA A 1 263 ? -6.127 -11.574 1.690 1.00 95.69 263 ALA A N 1
ATOM 2020 C CA . ALA A 1 263 ? -6.751 -12.835 2.075 1.00 95.69 263 ALA A CA 1
ATOM 2021 C C . ALA A 1 263 ? -7.978 -12.619 2.968 1.00 95.69 263 ALA A C 1
ATOM 2023 O O . ALA A 1 263 ? -9.012 -13.247 2.748 1.00 95.69 263 ALA A O 1
ATOM 2024 N N . ALA A 1 264 ? -7.892 -11.692 3.924 1.00 97.12 264 ALA A N 1
ATOM 2025 C CA . ALA A 1 264 ? -9.029 -11.290 4.743 1.00 97.12 264 ALA A CA 1
ATOM 2026 C C . ALA A 1 264 ? -10.139 -10.654 3.900 1.00 97.12 264 ALA A C 1
ATOM 2028 O O . ALA A 1 264 ? -11.297 -11.049 4.011 1.00 97.12 264 ALA A O 1
ATOM 2029 N N . LEU A 1 265 ? -9.774 -9.710 3.025 1.00 96.00 265 LEU A N 1
ATOM 2030 C CA . LEU A 1 265 ? -10.729 -8.950 2.218 1.00 96.00 265 LEU A CA 1
ATOM 2031 C C . LEU A 1 265 ? -11.486 -9.818 1.204 1.00 96.00 265 LEU A C 1
ATOM 2033 O O . LEU A 1 265 ? -12.663 -9.583 0.942 1.00 96.00 265 LEU A O 1
ATOM 2037 N N . THR A 1 266 ? -10.813 -10.802 0.605 1.00 94.50 266 THR A N 1
ATOM 2038 C CA . THR A 1 266 ? -11.392 -11.631 -0.468 1.00 94.50 266 THR A CA 1
ATOM 2039 C C . THR A 1 266 ? -11.860 -13.005 0.006 1.00 94.50 266 THR A C 1
ATOM 2041 O O . THR A 1 266 ? -12.538 -13.713 -0.738 1.00 94.50 266 THR A O 1
ATOM 2044 N N . GLY A 1 267 ? -11.511 -13.395 1.235 1.00 95.00 267 GLY A N 1
ATOM 2045 C CA . GLY A 1 267 ? -11.803 -14.715 1.791 1.00 95.00 267 GLY A CA 1
ATOM 2046 C C . GLY A 1 267 ? -10.999 -15.850 1.151 1.00 95.00 267 GLY A C 1
ATOM 2047 O O . GLY A 1 267 ? -11.350 -17.022 1.316 1.00 95.00 267 GLY A O 1
ATOM 2048 N N . VAL A 1 268 ? -9.940 -15.534 0.401 1.00 92.62 268 VAL A N 1
ATOM 2049 C CA . VAL A 1 268 ? -9.088 -16.509 -0.289 1.00 92.62 268 VAL A CA 1
ATOM 2050 C C . VAL A 1 268 ? -7.631 -16.089 -0.153 1.00 92.62 268 VAL A C 1
ATOM 2052 O O . VAL A 1 268 ? -7.287 -14.966 -0.491 1.00 92.62 268 VAL A O 1
ATOM 2055 N N . SER A 1 269 ? -6.765 -16.979 0.325 1.00 90.69 269 SER A N 1
ATOM 2056 C CA . SER A 1 269 ? -5.322 -16.733 0.425 1.00 90.69 269 SER A CA 1
ATOM 2057 C C . SER A 1 269 ? -4.605 -16.857 -0.924 1.00 90.69 269 SER A C 1
ATOM 2059 O O . SER A 1 269 ? -5.155 -17.340 -1.916 1.00 90.69 269 SER A O 1
ATOM 2061 N N . ARG A 1 270 ? -3.322 -16.474 -0.951 1.00 88.12 270 ARG A N 1
ATOM 2062 C CA . ARG A 1 270 ? -2.446 -16.550 -2.135 1.00 88.12 270 ARG A CA 1
ATOM 2063 C C . ARG A 1 270 ? -2.417 -17.931 -2.793 1.00 88.12 270 ARG A C 1
ATOM 2065 O O . ARG A 1 270 ? -2.522 -18.044 -4.014 1.00 88.12 270 ARG A O 1
ATOM 2072 N N . ASP A 1 271 ? -2.352 -18.975 -1.976 1.00 85.88 271 ASP A N 1
ATOM 2073 C CA . ASP A 1 271 ? -2.362 -20.383 -2.390 1.00 85.88 271 ASP A CA 1
ATOM 2074 C C . ASP A 1 271 ? -3.775 -20.943 -2.664 1.00 85.88 271 ASP A C 1
ATOM 2076 O O . ASP A 1 271 ? -3.927 -22.111 -3.012 1.00 85.88 271 ASP A O 1
ATOM 2080 N N . GLY A 1 272 ? -4.822 -20.117 -2.563 1.00 87.12 272 GLY A N 1
ATOM 2081 C CA . GLY A 1 272 ? -6.200 -20.484 -2.893 1.00 87.12 272 GLY A CA 1
ATOM 2082 C C . GLY A 1 272 ? -7.001 -21.122 -1.756 1.00 87.12 272 GLY A C 1
ATOM 2083 O O . GLY A 1 272 ? -8.139 -21.537 -1.989 1.00 87.12 272 GLY A O 1
ATOM 2084 N N . ARG A 1 273 ? -6.462 -21.206 -0.533 1.00 90.62 273 ARG A N 1
ATOM 2085 C CA . ARG A 1 273 ? -7.237 -21.677 0.627 1.00 90.62 273 ARG A CA 1
ATOM 2086 C C . ARG A 1 273 ? -8.292 -20.649 1.026 1.00 90.62 273 ARG A C 1
ATOM 2088 O O . ARG A 1 273 ? -8.099 -19.445 0.895 1.00 90.62 273 ARG A O 1
ATOM 2095 N N . LYS A 1 274 ? -9.419 -21.133 1.550 1.00 94.00 274 LYS A N 1
ATOM 2096 C CA . LYS A 1 274 ? -10.456 -20.264 2.118 1.00 94.00 274 LYS A CA 1
ATOM 2097 C C . LYS A 1 274 ? -9.946 -19.606 3.399 1.00 94.00 274 LYS A C 1
ATOM 2099 O O . LYS A 1 274 ? -9.360 -20.277 4.248 1.00 94.00 274 LYS A O 1
ATOM 2104 N N . VAL A 1 275 ? -10.231 -18.319 3.545 1.00 94.31 275 VAL A N 1
ATOM 2105 C CA . VAL A 1 275 ? -9.946 -17.505 4.728 1.00 94.31 275 VAL A CA 1
ATOM 2106 C C . VAL A 1 275 ? -11.260 -16.939 5.257 1.00 94.31 275 VAL A C 1
ATOM 2108 O O . VAL A 1 275 ? -12.126 -16.519 4.497 1.00 94.31 275 VAL A O 1
ATOM 2111 N N . SER A 1 276 ? -11.433 -16.979 6.575 1.00 94.62 276 SER A N 1
ATOM 2112 C CA . SER A 1 276 ? -12.651 -16.546 7.263 1.00 94.62 276 SER A CA 1
ATOM 2113 C C . SER A 1 276 ? -12.321 -16.024 8.657 1.00 94.62 276 SER A C 1
ATOM 2115 O O . SER A 1 276 ? -11.293 -16.395 9.221 1.00 94.62 276 SER A O 1
ATOM 2117 N N . GLY A 1 277 ? -13.232 -15.247 9.245 1.00 94.62 277 GLY A N 1
ATOM 2118 C CA . GLY A 1 277 ? -13.088 -14.703 10.601 1.00 94.62 277 GLY A CA 1
ATOM 2119 C C . GLY A 1 277 ? -12.643 -13.241 10.654 1.00 94.62 277 GLY A C 1
ATOM 2120 O O . GLY A 1 277 ? -12.419 -12.734 11.745 1.00 94.62 277 GLY A O 1
ATOM 2121 N N . ALA A 1 278 ? -12.530 -12.580 9.498 1.00 96.81 278 ALA A N 1
ATOM 2122 C CA . ALA A 1 278 ? -12.287 -11.143 9.408 1.00 96.81 278 ALA A CA 1
ATOM 2123 C C . ALA A 1 278 ? -13.577 -10.300 9.468 1.00 96.81 278 ALA A C 1
ATOM 2125 O O . ALA A 1 278 ? -13.478 -9.100 9.636 1.00 96.81 278 ALA A O 1
ATOM 2126 N N . ASP A 1 279 ? -14.768 -10.897 9.352 1.00 97.44 279 ASP A N 1
ATOM 2127 C CA . ASP A 1 279 ? -16.060 -10.210 9.526 1.00 97.44 279 ASP A CA 1
ATOM 2128 C C . ASP A 1 279 ? -16.343 -10.038 11.030 1.00 97.44 279 ASP A C 1
ATOM 2130 O O . ASP A 1 279 ? -16.858 -10.945 11.699 1.00 97.44 279 ASP A O 1
ATOM 2134 N N . TYR A 1 280 ? -15.892 -8.915 11.589 1.00 97.19 280 TYR A N 1
ATOM 2135 C CA . TYR A 1 280 ? -15.912 -8.652 13.028 1.00 97.19 280 TYR A CA 1
ATOM 2136 C C . TYR A 1 280 ? -17.259 -8.101 13.494 1.00 97.19 280 TYR A C 1
ATOM 2138 O O . TYR A 1 280 ? -17.612 -8.286 14.665 1.00 97.19 280 TYR A O 1
ATOM 2146 N N . ASP A 1 281 ? -18.016 -7.448 12.610 1.00 96.56 281 ASP A N 1
ATOM 2147 C CA . ASP A 1 281 ? -19.375 -6.984 12.910 1.00 96.56 281 ASP A CA 1
ATOM 2148 C C . ASP A 1 281 ? -20.475 -8.004 12.546 1.00 96.56 281 ASP A C 1
ATOM 2150 O O . ASP A 1 281 ? -21.617 -7.857 12.992 1.00 96.56 281 ASP A O 1
ATOM 2154 N N . LYS A 1 282 ? -20.109 -9.091 11.852 1.00 96.81 282 LYS A N 1
ATOM 2155 C CA . LYS A 1 282 ? -20.970 -10.216 11.450 1.00 96.81 282 LYS A CA 1
ATOM 2156 C C . LYS A 1 282 ? -22.065 -9.814 10.465 1.00 96.81 282 LYS A C 1
ATOM 2158 O O . LYS A 1 282 ? -23.147 -10.414 10.472 1.00 96.81 282 LYS A O 1
ATOM 2163 N N . ASN A 1 283 ? -21.812 -8.808 9.633 1.00 96.38 283 ASN A N 1
ATOM 2164 C CA . ASN A 1 283 ? -22.772 -8.343 8.633 1.00 96.38 283 ASN A CA 1
ATOM 2165 C C . ASN A 1 283 ? -22.741 -9.169 7.326 1.00 96.38 283 ASN A C 1
ATOM 2167 O O . ASN A 1 283 ? -23.559 -8.937 6.431 1.00 96.38 28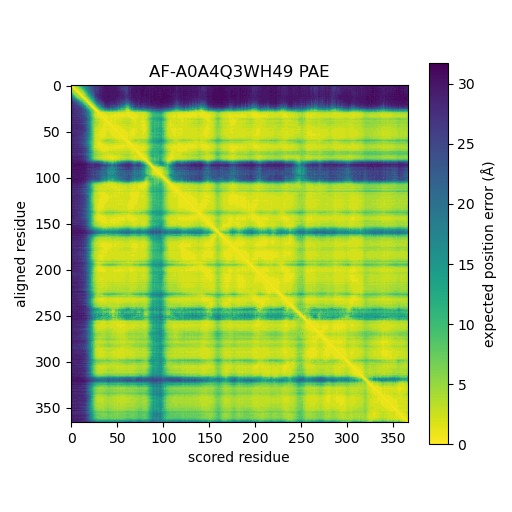3 ASN A O 1
ATOM 2171 N N . GLY A 1 284 ? -21.835 -10.148 7.217 1.00 95.44 284 GLY A N 1
ATOM 2172 C CA . GLY A 1 284 ? -21.671 -11.015 6.050 1.00 95.44 284 GLY A CA 1
ATOM 2173 C C . GLY A 1 284 ? -20.735 -10.455 4.975 1.00 95.44 284 GLY A C 1
ATOM 2174 O O . GLY A 1 284 ? -20.578 -11.081 3.923 1.00 95.44 284 GLY A O 1
ATOM 2175 N N . THR A 1 285 ? -20.109 -9.301 5.208 1.00 95.25 285 THR A N 1
ATOM 2176 C CA . THR A 1 285 ? -19.146 -8.661 4.306 1.00 95.25 285 THR A CA 1
ATOM 2177 C C . THR A 1 285 ? -17.915 -8.207 5.080 1.00 95.25 285 THR A C 1
ATOM 2179 O O . THR A 1 285 ? -18.029 -7.712 6.188 1.00 95.25 285 THR A O 1
ATOM 2182 N N . VAL A 1 286 ? -16.729 -8.355 4.485 1.00 97.50 286 VAL A N 1
ATOM 2183 C CA . VAL A 1 286 ? -15.480 -7.870 5.088 1.00 97.50 286 VAL A CA 1
ATOM 2184 C C . VAL A 1 286 ? -15.125 -6.521 4.478 1.00 97.50 286 VAL A C 1
ATOM 2186 O O . VAL A 1 286 ? -14.928 -6.397 3.266 1.00 97.50 286 VAL A O 1
ATOM 2189 N N . THR A 1 287 ? -15.028 -5.498 5.318 1.00 96.19 287 THR A N 1
ATOM 2190 C CA . THR A 1 287 ? -14.542 -4.170 4.931 1.00 96.19 287 THR A CA 1
ATOM 2191 C C . THR A 1 287 ? -13.011 -4.118 4.893 1.00 96.19 287 THR A C 1
ATOM 2193 O O . THR A 1 287 ? -12.316 -4.959 5.459 1.00 96.19 287 THR A O 1
ATOM 2196 N N . MET A 1 288 ? -12.434 -3.088 4.266 1.00 96.25 288 MET A N 1
ATOM 2197 C CA . MET A 1 288 ? -10.974 -2.907 4.287 1.00 96.25 288 MET A CA 1
ATOM 2198 C C . MET A 1 288 ? -10.426 -2.592 5.690 1.00 96.25 288 MET A C 1
ATOM 2200 O O . MET A 1 288 ? -9.286 -2.936 5.978 1.00 96.25 288 MET A O 1
ATOM 2204 N N . LEU A 1 289 ? -11.223 -1.983 6.577 1.00 96.19 289 LEU A N 1
ATOM 2205 C CA . LEU A 1 289 ? -10.834 -1.764 7.979 1.00 96.19 289 LEU A CA 1
ATOM 2206 C C . LEU A 1 289 ? -10.810 -3.077 8.766 1.00 96.19 289 LEU A C 1
ATOM 2208 O O . LEU A 1 289 ? -9.920 -3.304 9.578 1.00 96.19 289 LEU A O 1
ATOM 2212 N N . GLU A 1 290 ? -11.746 -3.973 8.484 1.00 97.81 290 GLU A N 1
ATOM 2213 C CA . GLU A 1 290 ? -11.748 -5.321 9.041 1.00 97.81 290 GLU A CA 1
ATOM 2214 C C . GLU A 1 290 ? -10.604 -6.181 8.498 1.00 97.81 290 GLU A C 1
ATOM 2216 O O 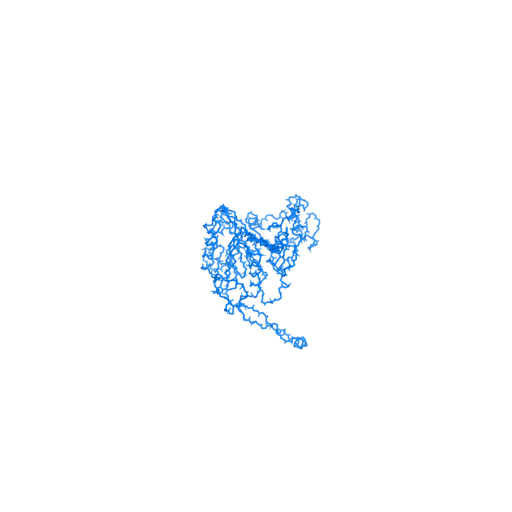. GLU A 1 290 ? -9.931 -6.872 9.263 1.00 97.81 290 GLU A O 1
ATOM 2221 N N . ALA A 1 291 ? -10.309 -6.078 7.201 1.00 97.56 291 ALA A N 1
ATOM 2222 C CA . ALA A 1 291 ? -9.117 -6.684 6.619 1.00 97.56 291 ALA A CA 1
ATOM 2223 C C . ALA A 1 291 ? -7.832 -6.136 7.265 1.00 97.56 291 ALA A C 1
ATOM 2225 O O . ALA A 1 291 ? -6.926 -6.900 7.583 1.00 97.56 291 ALA A O 1
ATOM 2226 N N . MET A 1 292 ? -7.780 -4.830 7.545 1.00 96.25 292 MET A N 1
ATOM 2227 C CA . MET A 1 292 ? -6.670 -4.201 8.263 1.00 96.25 292 MET A CA 1
ATOM 2228 C C . MET A 1 292 ? -6.540 -4.711 9.704 1.00 96.25 292 MET A C 1
ATOM 2230 O O . MET A 1 292 ? -5.434 -4.998 10.165 1.00 96.25 292 MET A O 1
ATOM 2234 N N . ALA A 1 293 ? -7.661 -4.862 10.411 1.00 96.44 293 ALA A N 1
ATOM 2235 C CA . ALA A 1 293 ? -7.704 -5.443 11.749 1.00 96.44 293 ALA A CA 1
ATOM 2236 C C . ALA A 1 293 ? -7.218 -6.898 11.752 1.00 96.44 293 ALA A C 1
ATOM 2238 O O . ALA A 1 293 ? -6.438 -7.289 12.617 1.00 96.44 293 ALA A O 1
ATOM 2239 N N . TRP A 1 294 ? -7.632 -7.692 10.762 1.00 96.62 294 TRP A N 1
ATOM 2240 C CA . TRP A 1 294 ? -7.122 -9.045 10.563 1.00 96.62 294 TRP A CA 1
ATOM 2241 C C . TRP A 1 294 ? -5.610 -9.058 10.345 1.00 96.62 294 TRP A C 1
ATOM 2243 O O . TRP A 1 294 ? -4.918 -9.810 11.028 1.00 96.62 294 TRP A O 1
ATOM 2253 N N . THR A 1 295 ? -5.089 -8.210 9.453 1.00 95.19 295 THR A N 1
ATOM 2254 C CA . THR A 1 295 ? -3.645 -8.116 9.207 1.00 95.19 295 THR A CA 1
ATOM 2255 C C . THR A 1 295 ? -2.882 -7.780 10.482 1.00 95.19 295 THR A C 1
ATOM 2257 O O . THR A 1 295 ? -1.971 -8.518 10.831 1.00 95.19 295 THR A O 1
ATOM 2260 N N . ASN A 1 296 ? -3.310 -6.772 11.247 1.00 93.62 296 ASN A N 1
ATOM 2261 C CA . ASN A 1 296 ? -2.674 -6.409 12.523 1.00 93.62 296 ASN A CA 1
ATOM 2262 C C . ASN A 1 296 ? -2.629 -7.556 13.549 1.00 93.62 296 ASN A C 1
ATOM 2264 O O . ASN A 1 296 ? -1.782 -7.556 14.433 1.00 93.62 296 ASN A O 1
ATOM 2268 N N . LEU A 1 297 ? -3.547 -8.522 13.461 1.00 93.56 297 LEU A N 1
ATOM 2269 C CA . LEU A 1 297 ? -3.618 -9.655 14.385 1.00 93.56 297 LEU A CA 1
ATOM 2270 C C . LEU A 1 297 ? -2.899 -10.913 13.884 1.00 93.56 297 LEU A C 1
ATOM 2272 O O . LEU A 1 297 ? -2.682 -11.834 14.678 1.00 93.56 297 LEU A O 1
ATOM 2276 N N . LYS A 1 298 ? -2.616 -11.009 12.581 1.00 91.12 298 LYS A N 1
ATOM 2277 C CA . LYS A 1 298 ? -2.099 -12.226 11.930 1.00 91.12 298 LYS A CA 1
ATOM 2278 C C . LYS A 1 298 ? -0.718 -12.063 11.323 1.00 91.12 298 LYS A C 1
ATOM 2280 O O . LYS A 1 298 ? -0.026 -13.067 11.170 1.00 91.12 298 LYS A O 1
ATOM 2285 N N . ASP A 1 299 ? -0.338 -10.843 10.981 1.00 85.38 299 ASP A N 1
ATOM 2286 C CA . ASP A 1 299 ? 0.999 -10.529 10.516 1.00 85.38 299 ASP A CA 1
ATOM 2287 C C . ASP A 1 299 ? 1.982 -10.673 11.686 1.00 85.38 299 ASP A C 1
ATOM 2289 O O . ASP A 1 299 ? 1.896 -9.965 12.686 1.00 85.38 299 ASP A O 1
ATOM 2293 N N . LEU A 1 300 ? 2.872 -11.661 11.581 1.00 82.25 300 LEU A N 1
ATOM 2294 C CA . LEU A 1 300 ? 3.930 -11.932 12.560 1.00 82.25 300 LEU A CA 1
ATOM 2295 C C . LEU A 1 300 ? 5.279 -11.343 12.122 1.00 82.25 300 LEU A C 1
ATOM 2297 O O . LEU A 1 300 ? 6.323 -11.709 12.666 1.00 82.25 300 LEU A O 1
ATOM 2301 N N . SER A 1 301 ? 5.279 -10.498 11.093 1.00 85.00 301 SER A N 1
ATOM 2302 C CA . SER A 1 301 ? 6.471 -9.818 10.607 1.00 85.00 301 SER A CA 1
ATOM 2303 C C . SER A 1 301 ? 6.750 -8.533 11.400 1.00 85.00 301 SER A C 1
ATOM 2305 O O . SER A 1 301 ? 6.159 -8.267 12.444 1.00 85.00 301 SER A O 1
ATOM 2307 N N . ILE A 1 302 ? 7.708 -7.741 10.916 1.00 81.50 302 ILE A N 1
ATOM 2308 C CA . ILE A 1 302 ? 8.060 -6.434 11.491 1.00 81.50 302 ILE A CA 1
ATOM 2309 C C . ILE A 1 302 ? 7.092 -5.312 11.085 1.00 81.50 302 ILE A C 1
ATOM 2311 O O . ILE A 1 302 ? 7.272 -4.169 11.515 1.00 81.50 302 ILE A O 1
ATOM 2315 N N . ASP A 1 303 ? 6.128 -5.615 10.214 1.00 88.88 303 ASP A N 1
ATOM 2316 C CA . ASP A 1 303 ? 5.177 -4.652 9.673 1.00 88.88 303 ASP A CA 1
ATOM 2317 C C . ASP A 1 303 ? 4.331 -4.024 10.791 1.00 88.88 303 ASP A C 1
ATOM 2319 O O . ASP A 1 303 ? 3.973 -4.658 11.783 1.00 88.88 303 ASP A O 1
ATOM 2323 N N . VAL A 1 304 ? 4.010 -2.737 10.631 1.00 91.12 304 VAL A N 1
ATOM 2324 C CA . VAL A 1 304 ? 3.135 -1.989 11.549 1.00 91.12 304 VAL A CA 1
ATOM 2325 C C . VAL A 1 304 ? 2.050 -1.322 10.716 1.00 91.12 304 VAL A C 1
ATOM 2327 O O . VAL A 1 304 ? 2.147 -0.123 10.428 1.00 91.12 304 VAL A O 1
ATOM 2330 N N . PRO A 1 305 ? 1.051 -2.090 10.259 1.00 94.69 305 PRO A N 1
ATOM 2331 C CA . PRO A 1 305 ? 0.129 -1.610 9.252 1.00 94.69 305 PRO A CA 1
ATOM 2332 C C . PRO A 1 305 ? -0.660 -0.392 9.721 1.00 94.69 305 PRO A C 1
ATOM 2334 O O . PRO A 1 305 ? -1.232 -0.387 10.811 1.00 94.69 305 PRO A O 1
ATOM 2337 N N . VAL A 1 306 ? -0.734 0.633 8.874 1.00 95.19 306 VAL A N 1
ATOM 2338 C CA . VAL A 1 306 ? -1.484 1.866 9.152 1.00 95.19 306 VAL A CA 1
ATOM 2339 C C . VAL A 1 306 ? -2.327 2.295 7.963 1.00 95.19 306 VAL A C 1
ATOM 2341 O O . VAL A 1 306 ? -2.066 1.928 6.819 1.00 95.19 306 VAL A O 1
ATOM 2344 N N . CYS A 1 307 ? -3.354 3.087 8.224 1.00 96.44 307 CYS A N 1
ATOM 2345 C CA . CYS A 1 307 ? -4.217 3.670 7.209 1.00 96.44 307 CYS A CA 1
ATOM 2346 C C . CYS A 1 307 ? -4.248 5.201 7.303 1.00 96.44 307 CYS A C 1
ATOM 2348 O O . CYS A 1 307 ? -3.669 5.815 8.203 1.00 96.44 307 CYS A O 1
ATOM 2350 N N . THR A 1 308 ? -4.920 5.846 6.351 1.00 95.38 308 THR A N 1
ATOM 2351 C CA . THR A 1 308 ? -4.996 7.316 6.284 1.00 95.38 308 THR A CA 1
ATOM 2352 C C . THR A 1 308 ? -5.648 7.957 7.507 1.00 95.38 308 THR A C 1
ATOM 2354 O O . THR A 1 308 ? -5.257 9.064 7.867 1.00 95.38 308 THR A O 1
ATOM 2357 N N . SER A 1 309 ? -6.583 7.285 8.193 1.00 93.44 309 SER A N 1
ATOM 2358 C CA . SER A 1 309 ? -7.114 7.807 9.462 1.00 93.44 309 SER A CA 1
ATOM 2359 C C . SER A 1 309 ? -6.055 7.824 10.559 1.00 93.44 309 SER A C 1
ATOM 2361 O O . SER A 1 309 ? -6.033 8.750 11.364 1.00 93.44 309 SER A O 1
ATOM 2363 N N . ASP A 1 310 ? -5.135 6.859 10.568 1.00 92.56 310 ASP A N 1
ATOM 2364 C CA . ASP A 1 310 ? -4.053 6.842 11.551 1.00 92.56 310 ASP A CA 1
ATOM 2365 C C . ASP A 1 310 ? -3.007 7.919 11.239 1.00 92.56 310 ASP A C 1
ATOM 2367 O O . ASP A 1 310 ? -2.453 8.521 12.158 1.00 92.56 310 ASP A O 1
ATOM 2371 N N . ALA A 1 311 ? -2.738 8.182 9.954 1.00 90.38 311 ALA A N 1
ATOM 2372 C CA . ALA A 1 311 ? -1.895 9.302 9.529 1.00 90.38 311 ALA A CA 1
ATOM 2373 C C . ALA A 1 311 ? -2.515 10.647 9.942 1.00 90.38 311 ALA A C 1
ATOM 2375 O O . ALA A 1 311 ? -1.834 11.484 10.534 1.00 90.38 311 ALA A O 1
ATOM 2376 N N . TYR A 1 312 ? -3.824 10.818 9.721 1.00 92.88 312 TYR A N 1
ATOM 2377 C CA . TYR A 1 312 ? -4.559 11.999 10.167 1.00 92.88 312 TYR A CA 1
ATOM 2378 C C . TYR A 1 312 ? -4.460 12.197 11.681 1.00 92.88 312 TYR A C 1
ATOM 2380 O O . TYR A 1 312 ? -4.040 13.261 12.132 1.00 92.88 312 TYR A O 1
ATOM 2388 N N . LEU A 1 313 ? -4.798 11.166 12.464 1.00 90.88 313 LEU A N 1
ATOM 2389 C CA . LEU A 1 313 ? -4.785 11.236 13.925 1.00 90.88 313 LEU A CA 1
ATOM 2390 C C . LEU A 1 313 ? -3.389 11.541 14.470 1.00 90.88 313 LEU A C 1
ATOM 2392 O O . LEU A 1 313 ? -3.280 12.363 15.371 1.00 90.88 313 LEU A O 1
ATOM 2396 N N . ARG A 1 314 ? -2.322 10.959 13.907 1.00 86.12 314 ARG A N 1
ATOM 2397 C CA . ARG A 1 314 ? -0.941 11.276 14.315 1.00 86.12 314 ARG A CA 1
ATOM 2398 C C . ARG A 1 314 ? -0.517 12.699 13.962 1.00 86.12 314 ARG A C 1
ATOM 2400 O O . ARG A 1 314 ? 0.326 13.251 14.659 1.00 86.12 314 ARG A O 1
ATOM 2407 N N . ASN A 1 315 ? -1.085 13.285 12.909 1.00 87.00 315 ASN A N 1
ATOM 2408 C CA . ASN A 1 315 ? -0.809 14.672 12.548 1.00 87.00 315 ASN A CA 1
ATOM 2409 C C . ASN A 1 315 ? -1.454 15.655 13.538 1.00 87.00 315 ASN A C 1
ATOM 2411 O O . ASN A 1 315 ? -0.806 16.596 13.986 1.00 87.00 315 ASN A O 1
ATOM 2415 N N . ILE A 1 316 ? -2.719 15.426 13.912 1.00 86.06 316 ILE A N 1
ATOM 2416 C CA . ILE A 1 316 ? -3.450 16.325 14.825 1.00 86.06 316 ILE A CA 1
ATOM 2417 C C . ILE A 1 316 ? -3.195 16.030 16.315 1.00 86.06 316 ILE A C 1
ATOM 2419 O O . ILE A 1 316 ? -3.309 16.928 17.145 1.00 86.06 316 ILE A O 1
ATOM 2423 N N . PHE A 1 317 ? -2.823 14.792 16.651 1.00 82.75 317 PHE A N 1
ATOM 2424 C CA . PHE A 1 317 ? -2.461 14.325 17.991 1.00 82.75 317 PHE A CA 1
ATOM 2425 C C . PHE A 1 317 ? -1.104 13.603 17.933 1.00 82.75 317 PHE A C 1
ATOM 2427 O O . PHE A 1 317 ? -1.050 12.368 17.972 1.00 82.75 317 PHE A O 1
ATOM 2434 N N . PRO A 1 318 ? 0.014 14.340 17.800 1.00 73.81 318 PRO A N 1
ATOM 2435 C CA . PRO A 1 318 ? 1.334 13.726 17.718 1.00 73.81 318 PRO A CA 1
ATOM 2436 C C . PRO A 1 318 ? 1.632 12.901 18.974 1.00 73.81 318 PRO A C 1
ATOM 2438 O O . PRO A 1 318 ? 1.240 13.269 20.073 1.00 73.81 318 PRO A O 1
ATOM 2441 N N . ALA A 1 319 ? 2.362 11.790 18.837 1.00 64.38 319 ALA A N 1
ATOM 2442 C CA . ALA A 1 319 ? 2.658 10.878 19.956 1.00 64.38 319 ALA A CA 1
ATOM 2443 C C . ALA A 1 319 ? 3.502 11.514 21.086 1.00 64.38 319 ALA A C 1
ATOM 2445 O O . ALA A 1 319 ? 3.608 10.957 22.180 1.00 64.38 319 ALA A O 1
ATOM 2446 N N . THR A 1 320 ? 4.112 12.671 20.809 1.00 63.19 320 THR A N 1
ATOM 2447 C CA . THR A 1 320 ? 4.807 13.536 21.774 1.00 63.19 320 THR A CA 1
ATOM 2448 C C . THR A 1 320 ? 3.862 14.447 22.561 1.00 63.19 320 THR A C 1
ATOM 2450 O O . THR A 1 320 ? 4.299 15.092 23.512 1.00 63.19 320 THR A O 1
ATOM 2453 N N . ALA A 1 321 ? 2.586 14.522 22.174 1.00 61.91 321 ALA A N 1
ATOM 2454 C CA . ALA A 1 321 ? 1.544 15.179 22.946 1.00 61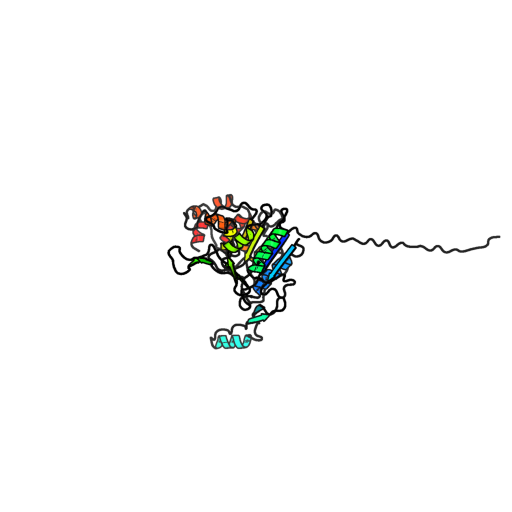.91 321 ALA A CA 1
ATOM 2455 C C . ALA A 1 321 ? 1.241 14.390 24.229 1.00 61.91 321 ALA A C 1
ATOM 2457 O O . ALA A 1 321 ? 1.652 13.240 24.385 1.00 61.91 321 ALA A O 1
ATOM 2458 N N . ASP A 1 322 ? 0.522 15.036 25.148 1.00 71.19 322 ASP A N 1
ATOM 2459 C CA . ASP A 1 322 ? 0.099 14.482 26.435 1.00 71.19 322 ASP A CA 1
ATOM 2460 C C . ASP A 1 322 ? -0.336 13.006 26.330 1.00 71.19 322 ASP A C 1
ATOM 2462 O O . ASP A 1 322 ? -1.330 12.673 25.684 1.00 71.19 322 ASP A O 1
ATOM 2466 N N . GLN A 1 323 ? 0.423 12.117 26.979 1.00 77.75 323 GLN A N 1
ATOM 2467 C CA . GLN A 1 323 ? 0.176 10.672 27.000 1.00 77.75 323 GLN A CA 1
ATOM 2468 C C . GLN A 1 323 ? -0.861 10.266 28.058 1.00 77.75 323 GLN A C 1
ATOM 2470 O O . GLN A 1 323 ? -1.044 9.076 28.320 1.00 77.75 323 GLN A O 1
ATOM 2475 N N . SER A 1 324 ? -1.571 11.227 28.660 1.00 82.31 324 SER A N 1
ATOM 2476 C CA . SER A 1 324 ? -2.665 10.972 29.605 1.00 82.31 324 SER A CA 1
ATOM 2477 C C . SER A 1 324 ? -3.740 10.039 29.041 1.00 82.31 324 SER A C 1
ATOM 2479 O O . SER A 1 324 ? -4.343 9.282 29.802 1.00 82.31 324 SER A O 1
ATOM 2481 N N . TRP A 1 325 ? -3.920 9.994 27.713 1.00 83.31 325 TRP A N 1
ATOM 2482 C CA . TRP A 1 325 ? -4.819 9.044 27.052 1.00 83.31 325 TRP A CA 1
ATOM 2483 C C . TRP A 1 325 ? -4.496 7.583 27.395 1.00 83.31 325 TRP A C 1
ATOM 2485 O O . TRP A 1 325 ? -5.420 6.775 27.491 1.00 83.31 325 TRP A O 1
ATOM 2495 N N . ALA A 1 326 ? -3.228 7.245 27.658 1.00 86.25 326 ALA A N 1
ATOM 2496 C CA . ALA A 1 326 ? -2.813 5.895 28.035 1.00 86.25 326 ALA A CA 1
ATOM 2497 C C . ALA A 1 326 ? -3.328 5.474 29.424 1.00 86.25 326 ALA A C 1
ATOM 2499 O O . ALA A 1 326 ? -3.435 4.281 29.707 1.00 86.25 326 ALA A O 1
ATOM 2500 N N . GLN A 1 327 ? -3.690 6.444 30.273 1.00 90.56 327 GLN A N 1
ATOM 2501 C CA . GLN A 1 327 ? -4.311 6.218 31.583 1.00 90.56 327 GLN A CA 1
ATOM 2502 C C . GLN A 1 327 ? -5.840 6.075 31.506 1.00 90.56 327 GLN A C 1
ATOM 2504 O O . GLN A 1 327 ? -6.490 5.839 32.525 1.00 90.56 327 GLN A O 1
ATOM 2509 N N . THR A 1 328 ? -6.439 6.222 30.319 1.00 92.00 328 THR A N 1
ATOM 2510 C CA . THR A 1 328 ? -7.882 6.032 30.137 1.00 92.00 328 THR A CA 1
ATOM 2511 C C . THR A 1 328 ? -8.249 4.580 30.456 1.00 92.00 328 THR A C 1
ATOM 2513 O O . THR A 1 328 ? -7.646 3.677 29.870 1.00 92.00 328 THR A O 1
ATOM 2516 N N . PRO A 1 329 ? -9.254 4.320 31.320 1.00 95.69 329 PRO A N 1
ATOM 2517 C CA . PRO A 1 329 ? -9.695 2.960 31.603 1.00 95.69 329 PRO A CA 1
ATOM 2518 C C . PRO A 1 329 ? -10.038 2.206 30.317 1.00 95.69 329 PRO A C 1
ATOM 2520 O O . PRO A 1 329 ? -10.811 2.691 29.485 1.00 95.69 329 PRO A O 1
ATOM 2523 N N . TYR A 1 330 ? -9.472 1.015 30.153 1.00 95.75 330 TYR A N 1
ATOM 2524 C CA . TYR A 1 330 ? -9.630 0.192 28.957 1.00 95.75 330 TYR A CA 1
ATOM 2525 C C . TYR A 1 330 ? -11.104 -0.069 28.622 1.00 95.75 330 TYR A C 1
ATOM 2527 O O . TYR A 1 330 ? -11.492 -0.024 27.454 1.00 95.75 330 TYR A O 1
ATOM 2535 N N . SER A 1 331 ? -11.952 -0.259 29.636 1.00 96.00 331 SER A N 1
ATOM 2536 C CA . SER A 1 331 ? -13.403 -0.401 29.460 1.00 96.00 331 SER A CA 1
ATOM 2537 C C . SER A 1 331 ? -14.059 0.812 28.783 1.00 96.00 331 SER A C 1
ATOM 2539 O O . SER A 1 331 ? -14.965 0.639 27.965 1.00 96.00 331 SER A O 1
ATOM 2541 N N . THR A 1 332 ? -13.577 2.029 29.051 1.00 95.56 332 THR A N 1
ATOM 2542 C CA . THR A 1 332 ? -14.034 3.262 28.391 1.00 95.56 332 THR A CA 1
ATOM 2543 C C . THR A 1 332 ? -13.633 3.283 26.918 1.00 95.56 332 THR A C 1
ATOM 2545 O O . THR A 1 332 ? -14.452 3.637 26.071 1.00 95.56 332 THR A O 1
ATOM 2548 N N . ILE A 1 333 ? -12.404 2.862 26.602 1.00 92.75 333 ILE A N 1
ATOM 2549 C CA . ILE A 1 333 ? -11.901 2.789 25.220 1.00 92.75 333 ILE A CA 1
ATOM 2550 C C . ILE A 1 333 ? -12.722 1.771 24.419 1.00 92.75 333 ILE A C 1
ATOM 2552 O O . ILE A 1 333 ? -13.255 2.095 23.359 1.00 92.75 333 ILE A O 1
ATOM 2556 N N . VAL A 1 334 ? -12.886 0.557 24.952 1.00 94.69 334 VAL A N 1
ATOM 2557 C CA . VAL A 1 334 ? -13.612 -0.533 24.280 1.00 94.69 334 VAL A CA 1
ATOM 2558 C C . VAL A 1 334 ? -15.089 -0.199 24.069 1.00 94.69 334 VAL A C 1
ATOM 2560 O O . VAL A 1 334 ? -15.660 -0.597 23.056 1.00 94.69 334 VAL A O 1
ATOM 2563 N N . LYS A 1 335 ? -15.720 0.549 24.982 1.00 95.50 335 LYS A N 1
ATOM 2564 C CA . LYS A 1 335 ? -17.126 0.961 24.842 1.00 95.50 335 LYS A CA 1
ATOM 2565 C C . LYS A 1 335 ? -17.371 1.848 23.616 1.00 95.50 335 LYS A C 1
ATOM 2567 O O . LYS A 1 335 ? -18.459 1.796 23.050 1.00 95.50 335 LYS A O 1
ATOM 2572 N N . SER A 1 336 ? -16.378 2.642 23.223 1.00 93.12 336 SER A N 1
ATOM 2573 C CA . SER A 1 336 ? -16.450 3.551 22.070 1.00 93.12 336 SER A CA 1
ATOM 2574 C C . SER A 1 336 ? -15.862 2.946 20.790 1.00 93.12 336 SER A C 1
ATOM 2576 O O . SER A 1 336 ? -15.932 3.571 19.734 1.00 93.12 336 SER A O 1
ATOM 2578 N N . ALA A 1 337 ? -15.267 1.755 20.875 1.00 95.00 337 ALA A N 1
ATOM 2579 C CA . ALA A 1 337 ? -14.604 1.096 19.761 1.00 95.00 337 ALA A CA 1
ATOM 2580 C C . ALA A 1 337 ? -15.616 0.441 18.808 1.00 95.00 337 ALA A C 1
ATOM 2582 O O . ALA A 1 337 ? -16.539 -0.260 19.231 1.00 95.00 337 ALA A O 1
ATOM 2583 N N . ALA A 1 338 ? -15.398 0.604 17.503 1.00 95.75 338 ALA A N 1
ATOM 2584 C CA . ALA A 1 338 ? -16.067 -0.194 16.483 1.00 95.75 338 ALA A CA 1
ATOM 2585 C C . ALA A 1 338 ? -15.711 -1.691 16.635 1.00 95.75 338 ALA A C 1
ATOM 2587 O O . ALA A 1 338 ? -14.664 -2.016 17.206 1.00 95.75 338 ALA A O 1
ATOM 2588 N N . PRO A 1 339 ? -16.515 -2.624 16.090 1.00 96.94 339 PRO A N 1
ATOM 2589 C CA . PRO A 1 339 ? -16.266 -4.063 16.234 1.00 96.94 339 PRO A CA 1
ATOM 2590 C C . PRO A 1 339 ? -14.849 -4.502 15.831 1.00 96.94 339 PRO A C 1
ATOM 2592 O O . PRO A 1 339 ? -14.192 -5.227 16.576 1.00 96.94 339 PRO A O 1
ATOM 2595 N N . TRP A 1 340 ? -14.333 -3.994 14.709 1.00 95.69 340 TRP A N 1
ATOM 2596 C CA . TRP A 1 340 ? -12.972 -4.284 14.248 1.00 95.69 340 TRP A CA 1
ATOM 2597 C C . TRP A 1 340 ? -11.889 -3.681 15.158 1.00 95.69 340 TRP A C 1
ATOM 2599 O O . TRP A 1 340 ? -10.878 -4.327 15.417 1.00 95.69 340 TRP A O 1
ATOM 2609 N N . GLN A 1 341 ? -12.107 -2.480 15.711 1.00 95.81 341 GLN A N 1
ATOM 2610 C CA . GLN A 1 341 ? -11.184 -1.860 16.673 1.00 95.81 341 GLN A CA 1
ATOM 2611 C C . GLN A 1 341 ? -11.127 -2.672 17.961 1.00 95.81 341 GLN A C 1
ATOM 2613 O O . GLN A 1 341 ? -10.048 -2.929 18.489 1.00 95.81 341 GLN A O 1
ATOM 2618 N N . LYS A 1 342 ? -12.289 -3.116 18.447 1.00 96.75 342 LYS A N 1
ATOM 2619 C CA . LYS A 1 342 ? -12.384 -3.984 19.617 1.00 96.75 342 LYS A CA 1
ATOM 2620 C C . LYS A 1 342 ? -11.632 -5.295 19.392 1.00 96.75 342 LYS A C 1
ATOM 2622 O O . LYS A 1 342 ? -10.873 -5.699 20.267 1.00 96.75 342 LYS A O 1
ATOM 2627 N N . ALA A 1 343 ? -11.777 -5.910 18.219 1.00 96.31 343 ALA A N 1
ATOM 2628 C CA . ALA A 1 343 ? -11.044 -7.125 17.877 1.00 96.31 343 ALA A CA 1
ATOM 2629 C C . ALA A 1 343 ? -9.520 -6.922 17.923 1.00 96.31 343 ALA A C 1
ATOM 2631 O O . ALA A 1 343 ? -8.818 -7.750 18.504 1.00 96.31 343 ALA A O 1
ATOM 2632 N N . VAL A 1 344 ? -9.009 -5.808 17.383 1.00 95.50 344 VAL A N 1
ATOM 2633 C CA . VAL A 1 344 ? -7.577 -5.460 17.467 1.00 95.50 344 VAL A CA 1
ATOM 2634 C C . VAL A 1 344 ? -7.150 -5.239 18.917 1.00 95.50 344 VAL A C 1
ATOM 2636 O O . VAL A 1 344 ? -6.178 -5.840 19.368 1.00 95.50 344 VAL A O 1
ATOM 2639 N N . LEU A 1 345 ? -7.891 -4.419 19.668 1.00 95.31 345 LEU A N 1
ATOM 2640 C CA . LEU A 1 345 ? -7.585 -4.102 21.063 1.00 95.31 345 LEU A CA 1
ATOM 2641 C C . LEU A 1 345 ? -7.531 -5.361 21.937 1.00 95.31 345 LEU A C 1
ATOM 2643 O O . LEU A 1 345 ? -6.619 -5.499 22.754 1.00 95.31 345 LEU A O 1
ATOM 2647 N N . GLU A 1 346 ? -8.502 -6.262 21.799 1.00 95.75 346 GLU A N 1
ATOM 2648 C CA . GLU A 1 346 ? -8.571 -7.503 22.576 1.00 95.75 346 GLU A CA 1
ATOM 2649 C C . GLU A 1 346 ? -7.527 -8.517 22.100 1.00 95.75 346 GLU A C 1
ATOM 2651 O O . GLU A 1 346 ? -6.835 -9.126 22.918 1.00 95.75 346 GLU A O 1
ATOM 2656 N N . GLY A 1 347 ? -7.372 -8.674 20.784 1.00 95.25 347 GLY A N 1
ATOM 2657 C CA . GLY A 1 347 ? -6.426 -9.612 20.193 1.00 95.25 347 GLY A CA 1
ATOM 2658 C C . GLY A 1 347 ? -4.974 -9.275 20.531 1.00 95.25 347 GLY A C 1
ATOM 2659 O O . GLY A 1 347 ? -4.255 -10.150 21.016 1.00 95.25 347 GLY A O 1
ATOM 2660 N N . LEU A 1 348 ? -4.565 -8.011 20.382 1.00 93.38 348 LEU A N 1
ATOM 2661 C CA . LEU A 1 348 ? -3.222 -7.562 20.762 1.00 93.38 348 LEU A CA 1
ATOM 2662 C C . LEU A 1 348 ? -3.004 -7.630 22.275 1.00 93.38 348 LEU A C 1
ATOM 2664 O O . LEU A 1 348 ? -1.946 -8.074 22.716 1.00 93.38 348 LEU A O 1
ATOM 2668 N N . SER A 1 349 ? -4.012 -7.273 23.085 1.00 95.12 349 SER A N 1
ATOM 2669 C CA . SER A 1 349 ? -3.911 -7.434 24.544 1.00 95.12 349 SER A CA 1
ATOM 2670 C C . SER A 1 349 ? -3.624 -8.885 24.926 1.00 95.12 349 SER A C 1
ATOM 2672 O O . SER A 1 349 ? -2.781 -9.141 25.781 1.00 95.12 349 SER A O 1
ATOM 2674 N N . ASN A 1 350 ? -4.287 -9.843 24.275 1.00 94.81 350 ASN A N 1
ATOM 2675 C CA . ASN A 1 350 ? -4.065 -11.263 24.527 1.00 94.81 350 ASN A CA 1
ATOM 2676 C C . ASN A 1 350 ? -2.675 -11.724 24.067 1.00 94.81 350 ASN A C 1
ATOM 2678 O O . ASN A 1 350 ? -2.004 -12.429 24.819 1.00 94.81 350 ASN A O 1
ATOM 2682 N N . GLN A 1 351 ? -2.233 -11.319 22.872 1.00 92.19 351 GLN A N 1
ATOM 2683 C CA . GLN A 1 351 ? -0.914 -11.682 22.334 1.00 92.19 351 GLN A CA 1
ATOM 2684 C C . GLN A 1 351 ? 0.236 -11.144 23.193 1.00 92.19 351 GLN A C 1
ATOM 2686 O O . GLN A 1 351 ? 1.214 -11.850 23.423 1.00 92.19 351 GLN A O 1
ATOM 2691 N N . LEU A 1 352 ? 0.091 -9.924 23.712 1.00 91.88 352 LEU A N 1
ATOM 2692 C CA . LEU A 1 352 ? 1.088 -9.263 24.557 1.00 91.88 352 LEU A CA 1
ATOM 2693 C C . LEU A 1 352 ? 0.926 -9.585 26.054 1.00 91.88 352 LEU A C 1
ATOM 2695 O O . LEU A 1 352 ? 1.695 -9.099 26.879 1.00 91.88 352 LEU A O 1
ATOM 2699 N N . GLY A 1 353 ? -0.083 -10.376 26.438 1.00 95.12 353 GLY A N 1
ATOM 2700 C CA . GLY A 1 353 ? -0.356 -10.716 27.839 1.00 95.12 353 GLY A CA 1
ATOM 2701 C C . GLY A 1 353 ? -0.823 -9.538 28.710 1.00 95.12 353 GLY A C 1
ATOM 2702 O O . GLY A 1 353 ? -0.748 -9.616 29.938 1.00 95.12 353 GLY A O 1
ATOM 2703 N N . LEU A 1 354 ? -1.323 -8.463 28.098 1.00 95.56 354 LEU A N 1
ATOM 2704 C CA . LEU A 1 354 ? -1.738 -7.221 28.750 1.00 95.56 354 LEU A CA 1
ATOM 2705 C C . LEU A 1 354 ? -3.128 -7.357 29.396 1.00 95.56 354 LEU A C 1
ATOM 2707 O O . LEU A 1 354 ? -4.089 -7.825 28.777 1.00 95.56 354 LEU A O 1
ATOM 2711 N N . LYS A 1 355 ? -3.263 -6.924 30.657 1.00 95.19 355 LYS A N 1
ATOM 2712 C CA . LYS A 1 355 ? -4.478 -7.103 31.477 1.00 95.19 355 LYS A CA 1
ATOM 2713 C C . LYS A 1 355 ? -4.796 -5.863 32.315 1.00 95.19 355 LYS A C 1
ATOM 2715 O O . LYS A 1 355 ? -3.946 -5.015 32.533 1.00 95.19 355 LYS A O 1
ATOM 2720 N N . GLY A 1 356 ? -6.025 -5.792 32.828 1.00 95.88 356 GLY A N 1
ATOM 2721 C CA . GLY A 1 356 ? -6.485 -4.705 33.702 1.00 95.88 356 GLY A CA 1
ATOM 2722 C C . GLY A 1 356 ? -6.968 -3.463 32.950 1.00 95.88 356 GLY A C 1
ATOM 2723 O O . GLY A 1 356 ? -7.011 -3.447 31.721 1.00 95.88 356 GLY A O 1
ATOM 2724 N N . GLU A 1 357 ? -7.379 -2.434 33.689 1.00 96.38 357 GLU A N 1
ATOM 2725 C CA . GLU A 1 357 ? -7.933 -1.201 33.106 1.00 96.38 357 GLU A CA 1
ATOM 2726 C C . GLU A 1 357 ? -6.858 -0.254 32.557 1.00 96.38 357 GLU A C 1
ATOM 2728 O O . GLU A 1 357 ? -7.167 0.555 31.695 1.00 96.38 357 GLU A O 1
ATOM 2733 N N . LEU A 1 358 ? -5.598 -0.381 32.985 1.00 94.81 358 LEU A N 1
ATOM 2734 C CA . LEU A 1 358 ? -4.483 0.474 32.542 1.00 94.81 358 LEU A CA 1
ATOM 2735 C C . LEU A 1 358 ? -3.566 -0.211 31.521 1.00 94.81 358 LEU A C 1
ATOM 2737 O O . LEU A 1 358 ? -2.431 0.201 31.302 1.00 94.81 358 LEU A O 1
ATOM 2741 N N . ARG A 1 359 ? -4.067 -1.257 30.859 1.00 94.50 359 ARG A N 1
ATOM 2742 C CA . ARG A 1 359 ? -3.261 -2.111 29.978 1.00 94.50 359 ARG A CA 1
ATOM 2743 C C . ARG A 1 359 ? -2.683 -1.394 28.750 1.00 94.50 359 ARG A C 1
ATOM 2745 O O . ARG A 1 359 ? -1.723 -1.877 28.166 1.00 94.50 359 ARG A O 1
ATOM 2752 N N . ILE A 1 360 ? -3.255 -0.248 28.371 1.00 91.06 360 ILE A N 1
ATOM 2753 C CA . ILE A 1 360 ? -2.711 0.632 27.326 1.00 91.06 360 ILE A CA 1
ATOM 2754 C C . ILE A 1 360 ? -1.441 1.337 27.815 1.00 91.06 360 ILE A C 1
ATOM 2756 O O . ILE A 1 360 ? -0.447 1.362 27.102 1.00 91.06 360 ILE A O 1
ATOM 2760 N N . ALA A 1 361 ? -1.419 1.852 29.047 1.00 90.81 361 ALA A N 1
ATOM 2761 C CA . ALA A 1 361 ? -0.191 2.394 29.631 1.00 90.81 361 ALA A CA 1
ATOM 2762 C C . ALA A 1 361 ? 0.893 1.319 29.782 1.00 90.81 361 ALA A C 1
ATOM 2764 O O . ALA A 1 361 ? 2.077 1.595 29.589 1.00 90.81 361 ALA A O 1
ATOM 2765 N N . ASP A 1 362 ? 0.505 0.085 30.108 1.00 91.31 362 ASP A N 1
ATOM 2766 C CA . ASP A 1 362 ? 1.458 -1.021 30.209 1.00 91.31 362 ASP A CA 1
ATOM 2767 C C . ASP A 1 362 ? 2.031 -1.436 28.850 1.00 91.31 362 ASP A C 1
ATOM 2769 O O . ASP A 1 362 ? 3.212 -1.775 28.783 1.00 91.31 362 ASP A O 1
ATOM 2773 N N . SER A 1 363 ? 1.260 -1.325 27.761 1.00 88.38 363 SER A N 1
ATOM 2774 C CA . SER A 1 363 ? 1.752 -1.642 26.414 1.00 88.38 363 SER A CA 1
ATOM 2775 C C . SER A 1 363 ? 2.876 -0.720 25.946 1.00 88.38 363 SER A C 1
ATOM 2777 O O . SER A 1 363 ? 3.608 -1.079 25.038 1.00 88.38 363 SER A O 1
ATOM 2779 N N . MET A 1 364 ? 3.020 0.468 26.539 1.00 84.06 364 MET A N 1
ATOM 2780 C CA . MET A 1 364 ? 4.077 1.425 26.189 1.00 84.06 364 MET A CA 1
ATOM 2781 C C . MET A 1 364 ? 5.444 1.069 26.792 1.00 84.06 364 MET A C 1
ATOM 2783 O O . MET A 1 364 ? 6.433 1.736 26.499 1.00 84.06 364 MET A O 1
ATOM 2787 N N . LYS A 1 365 ? 5.494 0.062 27.673 1.00 80.56 365 LYS A N 1
ATOM 2788 C CA . LYS A 1 365 ? 6.716 -0.418 28.341 1.00 80.56 365 LYS A CA 1
ATOM 2789 C C . LYS A 1 365 ? 7.290 -1.681 27.691 1.00 80.56 365 LYS A C 1
ATOM 2791 O O . LYS A 1 365 ? 8.359 -2.127 28.106 1.00 80.56 365 LYS A O 1
ATOM 2796 N N . VAL A 1 366 ? 6.541 -2.275 26.764 1.00 65.69 366 VAL A N 1
ATOM 2797 C CA . VAL A 1 366 ? 6.886 -3.476 25.991 1.00 65.69 366 VAL A CA 1
ATOM 2798 C C . VAL A 1 366 ? 7.474 -3.027 24.664 1.00 65.69 366 VAL A C 1
ATOM 2800 O O . VAL A 1 366 ? 8.469 -3.652 24.238 1.00 65.69 366 VAL A O 1
#

Mean predicted aligned error: 8.58 Å

pLDDT: mean 87.45, std 16.22, range [30.56, 98.88]

Solvent-accessible surface area (backbone atoms only — not comparable to full-atom values): 19594 Å² total; per-residue (Å²): 136,90,82,89,80,90,78,87,84,80,85,81,82,80,82,79,78,79,76,78,78,73,73,74,81,79,55,44,82,34,34,39,40,39,42,26,26,10,26,45,41,86,60,14,21,38,32,22,56,50,52,51,45,44,54,49,64,75,51,63,56,36,66,43,76,47,32,23,34,29,87,28,58,59,74,54,57,42,31,20,30,50,44,80,65,85,75,50,66,67,57,49,51,48,23,59,75,67,71,44,78,79,80,77,61,54,75,44,65,37,48,56,82,61,95,69,60,74,31,31,22,29,56,68,49,48,44,54,48,46,48,53,49,35,62,64,19,53,93,49,30,34,32,40,41,37,38,32,36,44,38,37,67,17,73,44,65,51,92,88,65,63,73,74,38,82,22,40,58,42,14,27,42,32,18,22,82,72,34,56,45,34,22,40,57,49,26,58,50,48,65,81,47,50,55,79,21,38,38,38,38,37,34,43,18,24,16,27,26,10,49,29,25,55,52,15,48,64,14,33,80,92,43,62,70,55,88,51,50,68,49,38,42,16,26,3,41,25,88,35,63,40,56,55,84,38,31,62,76,68,68,89,74,60,48,31,57,70,49,40,28,50,12,38,47,68,31,36,35,85,90,65,48,83,41,83,82,28,46,58,78,68,80,85,60,48,46,70,66,20,8,47,29,40,23,71,72,65,46,81,56,76,47,49,66,40,36,32,69,55,42,51,47,43,68,81,53,40,89,88,45,85,66,64,70,32,66,47,47,41,68,64,55,51,72,74,39,52,53,37,54,36,51,38,57,52,49,50,27,59,76,71,69,48,62,74,45,48,28,62,48,55,58,77,77,111

Foldseek 3Di:
DDDDDDDDDDDDDDPPPPDPPPPDPQAALEEEEEQFAAQFLVQGAPLRLLLSQLVVVVRPRHPYYAYAYAQQDQFDQRYKAFDPDPDCPVVVVVCVVVVHDDDGGDIDTGGHPRPDGRHHQALVVVLVVLVVSLVSQPPQGEYEYEYGGEWDFDWDADPVGDDTDGHLLFIWDQGYNRHIATLLNVLVSCVPRDANYAYEYEYFYFSFQSNLLSQARSSGLVHDGDNHRYKYKYQAHSVGGADRRDSYNPCVPDLGLSQQLVCLQVQAGSVGDGHDDLPQVPPVHHDSLSSQLRSLLRRPTPTDMDMSVVVNCCSVQPPPPDPCVLQAFPVVVLVPDDRSRNSSSVSVCVVVVFDGRNSSVVVVVD

Secondary structure (DSSP, 8-state):
----------------------PPPPPEEEEEEEEEE-SSGGG-BHHHHHHHHHHHHHTTTEEEEEEEETTS-SSS--EEEE-PPTTHHHHHHHHHHTTPPPPPPPEEEE----S---B--SHHHHHHHHHHHHHHHTTT-EEEEEEEEEEEEEEE--TT--S-EEEEEEEEEEETTTEEEEHHHHHHHTTT--TTS-EEEEEESTTGGGGGGGGBGGG-TTSPBPSS-EEEEESS-TTS--S-------GGG--SHHHHHHHHHHSB-TTS-B-----SS-SS---HHHHHHHHHHH--SS---EEHHHHHHHHHS-TTS-GGGGGS-HHHHHHH--HHHHHHHHHHHHHTT--STTHHHHHTT-

Sequence (366 aa):
MRFIYLSCLSLSLGTGAYAQQTAAPKKLPLNTLIVSGGPNPTYNQYAIESNARYVEKLTQGVTARRILFADGTKTSPTISVVKPAPDQDEQTVFNWLLRQPPVPDPIVFRASTLPQIDGPATKESVTQNIGWLAEQAKNGQKSLLYFTGHGSLGSKVPEAGGKPEPDSQNTVYNLWSDQNISVRETAEALKNWPQASPLVVVMVQCYSGGFGNLLFEGGDPTKPLLDRNFCGFYATIGERMASGCTSQVNETDYQDFTTHFFAALTGVSRDGRKVSGADYDKNGTVTMLEAMAWTNLKDLSIDVPVCTSDAYLRNIFPATADQSWAQTPYSTIVKSAAPWQKAVLEGLSNQLGLKGELRIADSMKV